Protein AF-A0A8E2JRD9-F1 (afdb_monomer_lite)

Secondary structure (DSSP, 8-state):
-HHHHHHHHHHHHHHHHHHHHHHHHHHHHHHHHTS--TTTHHHHHHHHHHHHHT---TT----TTHHHHHHHHHHHHHHHHHHHHHHHHHHHHHHHHHHHHHHHHHHHHHHHHHHHHHHHHHHHHT--TTHHHHHHHSPPPPTTTSGGGG-TTT-THHHHHHSTT--------TTSSHHHHHHHHHTSGGGBTB----

InterPro domains:
  IPR056884 Nephrocystin 3-like, N-terminal [PF24883] (145-188)

Foldseek 3Di:
DVVVVVVVVVVVVVVVVVVVVVVVVVVVVVVVVVDDDPVCVVVVVVVVVVVVVVPDPPDDDDDPVVVVVVVVVVVVVVVVVVVVVVVVVVVVVVVVVVVVVVVVVVVVVVVVVVVVVVVVVVVVVPDDDCPVVVLVPQDADDPPPQCLCCPPVRHCNVVVLVDPPDDDDDDDDPPPCPSNNVSHLCPDPSCVPGPDDD

pLDDT: mean 73.3, std 18.06, range [39.09, 97.0]

Structure (mmCIF, N/CA/C/O backbone):
data_AF-A0A8E2JRD9-F1
#
_entry.id   AF-A0A8E2JRD9-F1
#
loop_
_atom_s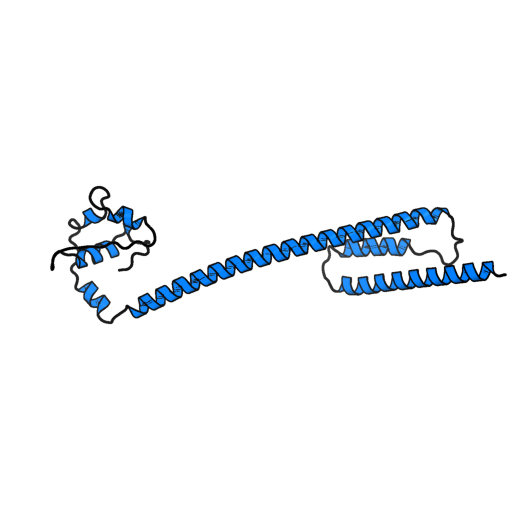ite.group_PDB
_atom_site.id
_atom_site.type_symbol
_atom_site.label_atom_id
_atom_site.label_alt_id
_atom_site.label_comp_id
_atom_site.label_asym_id
_atom_site.label_entity_id
_atom_site.label_seq_id
_atom_site.pdbx_PDB_ins_code
_atom_site.Cartn_x
_atom_site.Cartn_y
_atom_site.Cartn_z
_atom_site.occupancy
_atom_site.B_iso_or_equiv
_atom_site.auth_seq_id
_atom_site.auth_comp_id
_atom_site.auth_asym_id
_atom_site.auth_atom_id
_atom_site.pdbx_PDB_model_num
ATOM 1 N N . MET A 1 1 ? 58.427 6.895 -64.459 1.00 49.03 1 MET A N 1
ATOM 2 C CA . MET A 1 1 ? 58.580 5.847 -63.419 1.00 49.03 1 MET A CA 1
ATOM 3 C C . MET A 1 1 ? 57.956 6.233 -62.075 1.00 49.03 1 MET A C 1
ATOM 5 O O . MET A 1 1 ? 57.363 5.358 -61.468 1.00 49.03 1 MET A O 1
ATOM 9 N N . ALA A 1 2 ? 58.009 7.496 -61.623 1.00 48.50 2 ALA A N 1
ATOM 10 C CA . ALA A 1 2 ? 57.464 7.914 -60.318 1.00 48.50 2 ALA A CA 1
ATOM 11 C C . ALA A 1 2 ? 55.931 7.763 -60.157 1.00 48.50 2 ALA A C 1
ATOM 13 O O . ALA A 1 2 ? 55.469 7.355 -59.096 1.00 48.50 2 ALA A O 1
ATOM 14 N N . GLU A 1 3 ? 55.136 8.011 -61.203 1.00 46.59 3 GLU A N 1
ATOM 15 C CA . GLU A 1 3 ? 53.661 7.948 -61.119 1.00 46.59 3 GLU A CA 1
ATOM 16 C C . GLU A 1 3 ? 53.108 6.534 -60.869 1.00 46.59 3 GLU A C 1
ATOM 18 O O . GLU A 1 3 ? 52.100 6.368 -60.182 1.00 46.59 3 GLU A O 1
ATOM 23 N N . ALA A 1 4 ? 53.798 5.496 -61.354 1.00 49.38 4 ALA A N 1
ATOM 24 C CA . ALA A 1 4 ? 53.391 4.105 -61.151 1.00 49.38 4 ALA A CA 1
ATOM 25 C C . ALA A 1 4 ? 53.537 3.668 -59.683 1.00 49.38 4 ALA A C 1
ATOM 27 O O . ALA A 1 4 ? 52.693 2.934 -59.174 1.00 49.38 4 ALA A O 1
ATOM 28 N N . PHE A 1 5 ? 54.565 4.159 -58.983 1.00 45.59 5 PHE A N 1
ATOM 29 C CA . PHE A 1 5 ? 54.788 3.853 -57.567 1.00 45.59 5 PHE A CA 1
ATOM 30 C C . PHE A 1 5 ? 53.783 4.560 -56.650 1.00 45.59 5 PHE A C 1
ATOM 32 O O . PHE A 1 5 ? 53.333 3.968 -55.671 1.00 45.59 5 PHE A O 1
ATOM 39 N N . VAL A 1 6 ? 53.360 5.782 -56.994 1.00 53.97 6 VAL A N 1
ATOM 40 C CA . VAL A 1 6 ? 52.311 6.504 -56.252 1.00 53.97 6 VAL A CA 1
ATOM 41 C C . VAL A 1 6 ? 50.962 5.796 -56.393 1.00 53.97 6 VAL A C 1
ATOM 43 O O . VAL A 1 6 ? 50.279 5.568 -55.396 1.00 53.97 6 VAL A O 1
ATOM 46 N N . ALA A 1 7 ? 50.604 5.366 -57.607 1.00 47.19 7 ALA A N 1
ATOM 47 C CA . ALA A 1 7 ? 49.384 4.595 -57.842 1.00 47.19 7 ALA A CA 1
ATOM 48 C C . ALA A 1 7 ? 49.391 3.245 -57.099 1.00 47.19 7 ALA A C 1
ATOM 50 O O . ALA A 1 7 ? 48.366 2.838 -56.551 1.00 47.19 7 ALA A O 1
ATOM 51 N N . PHE A 1 8 ? 50.549 2.580 -57.022 1.00 54.34 8 PHE A N 1
ATOM 52 C CA . PHE A 1 8 ? 50.709 1.334 -56.270 1.00 54.34 8 PHE A CA 1
ATOM 53 C C . PHE A 1 8 ? 50.559 1.549 -54.756 1.00 54.34 8 PHE A C 1
ATOM 55 O O . PHE A 1 8 ? 49.890 0.764 -54.087 1.00 54.34 8 PHE A O 1
ATOM 62 N N . GLY A 1 9 ? 51.113 2.643 -54.222 1.00 58.59 9 GLY A N 1
ATOM 63 C CA . GLY A 1 9 ? 50.968 3.014 -52.811 1.00 58.59 9 GLY A CA 1
ATOM 64 C C . GLY A 1 9 ? 49.523 3.340 -52.425 1.00 58.59 9 GLY A C 1
ATOM 65 O O . GLY A 1 9 ? 49.033 2.878 -51.395 1.00 58.59 9 GLY A O 1
ATOM 66 N N . VAL A 1 10 ? 48.798 4.065 -53.282 1.00 61.75 10 VAL A N 1
ATOM 67 C CA . VAL A 1 10 ? 47.368 4.342 -53.068 1.00 61.75 10 VAL A CA 1
ATOM 68 C C . VAL A 1 10 ? 46.547 3.053 -53.140 1.00 61.75 10 VAL A C 1
ATOM 70 O O . VAL A 1 10 ? 45.709 2.816 -52.272 1.00 61.75 10 VAL A O 1
ATOM 73 N N . ALA A 1 11 ? 46.812 2.183 -54.119 1.00 51.81 11 ALA A N 1
ATOM 74 C CA . ALA A 1 11 ? 46.119 0.903 -54.246 1.00 51.81 11 ALA A CA 1
ATOM 75 C C . ALA A 1 11 ? 46.360 -0.019 -53.037 1.00 51.81 11 ALA A C 1
ATOM 77 O O . ALA A 1 11 ? 45.422 -0.665 -52.571 1.00 51.81 11 ALA A O 1
ATOM 78 N N . ALA A 1 12 ? 47.580 -0.039 -52.493 1.00 54.06 12 ALA A N 1
ATOM 79 C CA . ALA A 1 12 ? 47.917 -0.804 -51.295 1.00 54.06 12 ALA A CA 1
ATOM 80 C C . ALA A 1 12 ? 47.160 -0.295 -50.059 1.00 54.06 12 ALA A C 1
ATOM 82 O O . ALA A 1 12 ? 46.547 -1.091 -49.349 1.00 54.06 12 ALA A O 1
ATOM 83 N N . ASN A 1 13 ? 47.112 1.025 -49.853 1.00 58.62 13 ASN A N 1
ATOM 84 C CA . ASN A 1 13 ? 46.371 1.626 -48.741 1.00 58.62 13 ASN A CA 1
ATOM 85 C C . ASN A 1 13 ? 44.861 1.370 -48.846 1.00 58.62 13 ASN A C 1
ATOM 87 O O . ASN A 1 13 ? 44.210 1.055 -47.851 1.00 58.62 13 ASN A O 1
ATOM 91 N N . VAL A 1 14 ? 44.300 1.450 -50.056 1.00 63.12 14 VAL A N 1
ATOM 92 C CA . VAL A 1 14 ? 42.882 1.142 -50.298 1.00 63.12 14 VAL A CA 1
ATOM 93 C C . VAL A 1 14 ? 42.594 -0.341 -50.048 1.00 63.12 14 VAL A C 1
ATOM 95 O O . VAL A 1 14 ? 41.610 -0.665 -49.387 1.00 63.12 14 VAL A O 1
ATOM 98 N N . ALA A 1 15 ? 43.461 -1.248 -50.506 1.00 56.03 15 ALA A N 1
ATOM 99 C CA . ALA A 1 15 ? 43.318 -2.681 -50.247 1.00 56.03 15 ALA A CA 1
ATOM 100 C C . ALA A 1 15 ? 43.396 -3.003 -48.747 1.00 56.03 15 ALA A C 1
ATOM 102 O O . ALA A 1 15 ? 42.622 -3.819 -48.247 1.00 56.03 15 ALA A O 1
ATOM 103 N N . GLN A 1 16 ? 44.280 -2.322 -48.017 1.00 57.12 16 GLN A N 1
ATOM 104 C CA . GLN A 1 16 ? 44.435 -2.483 -46.576 1.00 57.12 16 GLN A CA 1
ATOM 105 C C . GLN A 1 16 ? 43.210 -1.964 -45.812 1.00 57.12 16 GLN A C 1
ATOM 107 O O . GLN A 1 16 ? 42.732 -2.633 -44.898 1.00 57.12 16 GLN A O 1
ATOM 112 N N . PHE A 1 17 ? 42.641 -0.829 -46.229 1.00 63.56 17 PHE A N 1
ATOM 113 C CA . PHE A 1 17 ? 41.407 -0.292 -45.652 1.00 63.56 17 PHE A CA 1
ATOM 114 C C . PHE A 1 17 ? 40.201 -1.211 -45.898 1.00 63.56 17 PHE A C 1
ATOM 116 O O . PHE A 1 17 ? 39.427 -1.471 -44.978 1.00 63.56 17 PHE A O 1
ATOM 123 N N . ILE A 1 18 ? 40.071 -1.765 -47.109 1.00 62.47 18 ILE A N 1
ATOM 124 C CA . ILE A 1 18 ? 39.033 -2.758 -47.428 1.00 62.47 18 ILE A CA 1
ATOM 125 C C . ILE A 1 18 ? 39.230 -4.028 -46.589 1.00 62.47 18 ILE A C 1
ATOM 127 O O . ILE A 1 18 ? 38.262 -4.553 -46.044 1.00 62.47 18 ILE A O 1
ATOM 131 N N . GLY A 1 19 ? 40.473 -4.492 -46.428 1.00 53.66 19 GLY A N 1
ATOM 132 C CA . GLY A 1 19 ? 40.802 -5.642 -45.582 1.00 53.66 19 GLY A CA 1
ATOM 133 C C . GLY A 1 19 ? 40.383 -5.440 -44.125 1.00 53.66 19 GLY A C 1
ATOM 134 O O . GLY A 1 19 ? 39.683 -6.282 -43.563 1.00 53.66 19 GLY A O 1
ATOM 135 N N . TYR A 1 20 ? 40.726 -4.289 -43.542 1.00 61.12 20 TYR A N 1
ATOM 136 C CA . TYR A 1 20 ? 40.295 -3.922 -42.190 1.00 61.12 20 TYR A CA 1
ATOM 137 C C . TYR A 1 20 ? 38.771 -3.802 -42.074 1.00 61.12 20 TYR A C 1
ATOM 139 O O . TYR A 1 20 ? 38.192 -4.268 -41.093 1.00 61.12 20 TYR A O 1
ATOM 147 N N . GLY A 1 21 ? 38.108 -3.224 -43.080 1.00 54.66 21 GLY A N 1
ATOM 148 C CA . GLY A 1 21 ? 36.650 -3.119 -43.124 1.00 54.66 21 GLY A CA 1
ATOM 149 C C . GLY A 1 21 ? 35.963 -4.487 -43.109 1.00 54.66 21 GLY A C 1
ATOM 150 O O . GLY A 1 21 ? 35.036 -4.703 -42.331 1.00 54.66 21 GLY A O 1
ATOM 151 N N . LEU A 1 22 ? 36.458 -5.442 -43.901 1.00 52.75 22 LEU A N 1
ATOM 152 C CA . LEU A 1 22 ? 35.941 -6.815 -43.927 1.00 52.75 22 LEU A CA 1
ATOM 153 C C . LEU A 1 22 ? 36.173 -7.547 -42.598 1.00 52.75 22 LEU A C 1
ATOM 155 O O . LEU A 1 22 ? 35.304 -8.293 -42.147 1.00 52.75 22 LEU A O 1
ATOM 159 N N . GLN A 1 23 ? 37.308 -7.301 -41.941 1.00 53.69 23 GLN A N 1
ATOM 160 C CA . GLN A 1 23 ? 37.616 -7.890 -40.640 1.00 53.69 23 GLN A CA 1
ATOM 161 C C . GLN A 1 23 ? 36.709 -7.343 -39.527 1.00 53.69 23 GLN A C 1
ATOM 163 O O . GLN A 1 23 ? 36.203 -8.121 -38.720 1.00 53.69 23 GLN A O 1
ATOM 168 N N . LEU A 1 24 ? 36.428 -6.036 -39.523 1.00 58.38 24 LEU A N 1
ATOM 169 C CA . LEU A 1 24 ? 35.476 -5.414 -38.594 1.00 58.38 24 LEU A CA 1
ATOM 170 C C . LEU A 1 24 ? 34.048 -5.931 -38.799 1.00 58.38 24 LEU A C 1
ATOM 172 O O . LEU A 1 24 ? 33.340 -6.184 -37.827 1.00 58.38 24 LEU A O 1
ATOM 176 N N . ILE A 1 25 ? 33.634 -6.145 -40.052 1.00 57.72 25 ILE A N 1
ATOM 177 C CA . ILE A 1 25 ? 32.332 -6.749 -40.371 1.00 57.72 25 ILE A CA 1
ATOM 178 C C . ILE A 1 25 ? 32.286 -8.213 -39.903 1.00 57.72 25 ILE A C 1
ATOM 180 O O . ILE A 1 25 ? 31.284 -8.640 -39.331 1.00 57.72 25 ILE A O 1
ATOM 184 N N . SER A 1 26 ? 33.374 -8.972 -40.073 1.00 50.44 26 SER A N 1
ATOM 185 C CA . SER A 1 26 ? 33.484 -10.354 -39.584 1.00 50.44 26 SER A CA 1
ATOM 186 C C . SER A 1 26 ? 33.413 -10.443 -38.058 1.00 50.44 26 SER A C 1
ATOM 188 O O . SER A 1 26 ? 32.715 -11.303 -37.529 1.00 50.44 26 SER A O 1
ATOM 190 N N . GLN A 1 27 ? 34.086 -9.544 -37.338 1.00 53.66 27 GLN A N 1
ATOM 191 C CA . GLN A 1 27 ? 34.004 -9.475 -35.874 1.00 53.66 27 GLN A CA 1
ATOM 192 C C . GLN A 1 27 ? 32.617 -9.009 -35.410 1.00 53.66 27 GLN A C 1
ATOM 194 O O . GLN A 1 27 ? 32.068 -9.532 -34.443 1.00 53.66 27 GLN A O 1
ATOM 199 N N . GLY A 1 28 ? 31.994 -8.088 -36.150 1.00 50.50 28 GLY A N 1
ATOM 200 C CA . GLY A 1 28 ? 30.601 -7.702 -35.943 1.00 50.50 28 GLY A CA 1
ATOM 201 C C . GLY A 1 28 ? 29.631 -8.878 -36.100 1.00 50.50 28 GLY A C 1
ATOM 202 O O . GLY A 1 28 ? 28.692 -8.985 -35.318 1.00 50.50 28 GLY A O 1
ATOM 203 N N . LYS A 1 29 ? 29.883 -9.795 -37.047 1.00 48.09 29 LYS A N 1
ATOM 204 C CA . LYS A 1 29 ? 29.100 -11.029 -37.252 1.00 48.09 29 LYS A CA 1
ATOM 205 C C . LYS A 1 29 ? 29.189 -11.985 -36.056 1.00 48.09 29 LYS A C 1
ATOM 207 O O . LYS A 1 29 ? 28.187 -12.596 -35.702 1.00 48.09 29 LYS A O 1
ATOM 212 N N . GLU A 1 30 ? 30.355 -12.095 -35.428 1.00 51.53 30 GLU A N 1
ATOM 213 C CA . GLU A 1 30 ? 30.586 -12.952 -34.254 1.00 51.53 30 GLU A CA 1
ATOM 214 C C . GLU A 1 30 ? 29.869 -12.409 -33.002 1.00 51.53 30 GLU A C 1
ATOM 216 O O . GLU A 1 30 ? 29.199 -13.146 -32.274 1.00 51.53 30 GLU A O 1
ATOM 221 N N . ILE A 1 31 ? 29.902 -11.083 -32.821 1.00 52.75 31 ILE A N 1
ATOM 222 C CA . ILE A 1 31 ? 29.159 -10.379 -31.764 1.00 52.75 31 ILE A CA 1
ATOM 223 C C . ILE A 1 31 ? 27.644 -10.455 -32.017 1.00 52.75 31 ILE A C 1
ATOM 225 O O . ILE A 1 31 ? 26.862 -10.625 -31.084 1.00 52.75 31 ILE A O 1
ATOM 229 N N . TYR A 1 32 ? 27.223 -10.374 -33.280 1.00 44.09 32 TYR A N 1
ATOM 230 C CA . TYR A 1 32 ? 25.821 -10.469 -33.681 1.00 44.09 32 TYR A CA 1
ATOM 231 C C . TYR A 1 32 ? 25.253 -11.887 -33.519 1.00 44.09 32 TYR A C 1
ATOM 233 O O . TYR A 1 32 ? 24.145 -12.042 -33.018 1.00 44.09 32 TYR A O 1
ATOM 241 N N . GLY A 1 33 ? 26.020 -12.928 -33.866 1.00 45.28 33 GLY A N 1
ATOM 242 C CA . GLY A 1 33 ? 25.619 -14.332 -33.695 1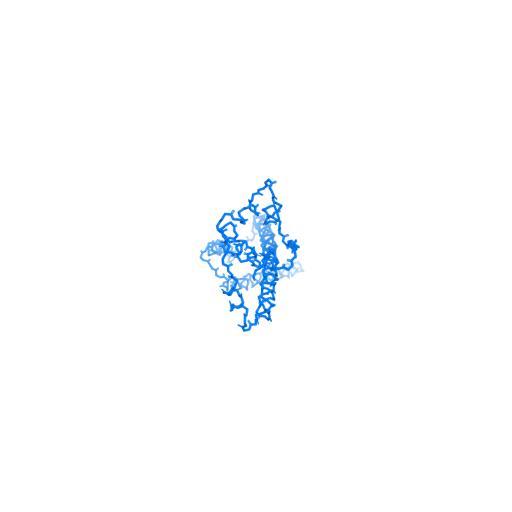.00 45.28 33 GLY A CA 1
ATOM 243 C C . GLY A 1 33 ? 25.448 -14.760 -32.232 1.00 45.28 33 GLY A C 1
ATOM 244 O O . GLY A 1 33 ? 24.778 -15.750 -31.954 1.00 45.28 33 GLY A O 1
ATOM 245 N N . SER A 1 34 ? 25.997 -13.982 -31.296 1.00 50.38 34 SER A N 1
ATOM 246 C CA . SER A 1 34 ? 25.868 -14.208 -29.853 1.00 50.38 34 SER A CA 1
ATOM 247 C C . SER A 1 34 ? 24.547 -13.677 -29.259 1.00 50.38 34 SER A C 1
ATOM 249 O O . SER A 1 34 ? 24.283 -13.881 -28.076 1.00 50.38 34 SER A O 1
ATOM 251 N N . PHE A 1 35 ? 23.700 -13.005 -30.052 1.00 42.59 35 PHE A N 1
ATOM 252 C CA . PHE A 1 35 ? 22.436 -12.390 -29.622 1.00 42.59 35 PHE A CA 1
ATOM 253 C C . PHE A 1 35 ? 21.263 -12.974 -30.455 1.00 42.59 35 PHE A C 1
ATOM 255 O O . PHE A 1 35 ? 21.120 -12.687 -31.637 1.00 42.59 35 PHE A O 1
ATOM 262 N N . HIS A 1 36 ? 20.445 -13.853 -29.864 1.00 48.53 36 HIS A N 1
ATOM 263 C CA . HIS A 1 36 ? 19.459 -14.737 -30.530 1.00 48.53 36 HIS A CA 1
ATOM 264 C C . HIS A 1 36 ? 18.258 -14.094 -31.280 1.00 48.53 36 HIS A C 1
ATOM 266 O O . HIS A 1 36 ? 17.758 -13.044 -30.883 1.00 48.53 36 HIS A O 1
ATOM 272 N N . GLY A 1 37 ? 17.683 -14.856 -32.243 1.00 43.34 37 GLY A N 1
ATOM 273 C CA . GLY A 1 37 ? 16.254 -14.838 -32.639 1.00 43.34 37 GLY A CA 1
ATOM 274 C C . GLY A 1 37 ? 15.958 -14.954 -34.154 1.00 43.34 37 GLY A C 1
ATOM 275 O O . GLY A 1 37 ? 16.370 -14.098 -34.929 1.00 43.34 37 GLY A O 1
ATOM 276 N N . THR A 1 38 ? 15.151 -15.944 -34.570 1.00 44.94 38 THR A N 1
ATOM 277 C CA . THR A 1 38 ? 14.761 -16.333 -35.961 1.00 44.94 38 THR A CA 1
ATOM 278 C C . THR A 1 38 ? 14.208 -15.225 -36.878 1.00 44.94 38 THR A C 1
ATOM 280 O O . THR A 1 38 ? 14.123 -15.404 -38.088 1.00 44.94 38 THR A O 1
ATOM 283 N N . ARG A 1 39 ? 13.841 -14.049 -36.350 1.00 48.31 39 ARG A N 1
ATOM 284 C CA . ARG A 1 39 ? 13.377 -12.896 -37.154 1.00 48.31 39 ARG A CA 1
ATOM 285 C C . ARG A 1 39 ? 14.527 -12.021 -37.674 1.00 48.31 39 ARG A C 1
ATOM 287 O O . ARG A 1 39 ? 14.320 -11.188 -38.552 1.00 48.31 39 ARG A O 1
ATOM 294 N N . GLN A 1 40 ? 15.725 -12.212 -37.123 1.00 50.31 40 GLN A N 1
ATOM 295 C CA . GLN A 1 40 ? 16.942 -11.471 -37.443 1.00 50.31 40 GLN A CA 1
ATOM 296 C C . GLN A 1 40 ? 17.806 -12.193 -38.501 1.00 50.31 40 GLN A C 1
ATOM 298 O O . GLN A 1 40 ? 18.565 -11.534 -39.211 1.00 50.31 40 GLN A O 1
ATOM 303 N N . GLU A 1 41 ? 17.629 -13.512 -38.679 1.00 48.78 41 GLU A N 1
ATOM 304 C CA . GLU A 1 41 ? 18.254 -14.306 -39.758 1.00 48.78 41 GLU A CA 1
ATOM 305 C C . GLU A 1 41 ? 17.932 -13.730 -41.138 1.00 48.78 41 GLU A C 1
ATOM 307 O O . GLU A 1 41 ? 18.815 -13.613 -41.974 1.00 48.78 41 GLU A O 1
ATOM 312 N N . GLN A 1 42 ? 16.721 -13.206 -41.335 1.00 47.09 42 GLN A N 1
ATOM 313 C CA . GLN A 1 42 ? 16.323 -12.583 -42.596 1.00 47.09 42 GLN A CA 1
ATOM 314 C C . GLN A 1 42 ? 17.128 -11.309 -42.931 1.00 47.09 42 GLN A C 1
ATOM 316 O O . GLN A 1 42 ? 17.355 -11.018 -44.103 1.00 47.09 42 GLN A O 1
ATOM 321 N N . LEU A 1 43 ? 17.591 -10.554 -41.925 1.00 46.84 43 LEU A N 1
ATOM 322 C CA . LEU A 1 43 ? 18.448 -9.372 -42.119 1.00 46.84 43 LEU A CA 1
ATOM 323 C C . LEU A 1 43 ? 19.916 -9.761 -42.319 1.00 46.84 43 LEU A C 1
ATOM 325 O O . LEU A 1 43 ? 20.613 -9.135 -43.117 1.00 46.84 43 LEU A O 1
ATOM 329 N N . ALA A 1 44 ? 20.381 -10.794 -41.614 1.00 50.94 44 ALA A N 1
ATOM 330 C CA . ALA A 1 44 ? 21.710 -11.357 -41.815 1.00 50.94 44 ALA A CA 1
ATOM 331 C C . ALA A 1 44 ? 21.845 -11.991 -43.209 1.00 50.94 44 ALA A C 1
ATOM 333 O O . ALA A 1 44 ? 22.856 -11.770 -43.870 1.00 50.94 44 ALA A O 1
ATOM 334 N N . ASP A 1 45 ? 20.808 -12.680 -43.688 1.00 51.19 45 ASP A N 1
ATOM 335 C CA . ASP A 1 45 ? 20.736 -13.260 -45.030 1.00 51.19 45 ASP A CA 1
ATOM 336 C C . ASP A 1 45 ? 20.646 -12.183 -46.113 1.00 51.19 45 ASP A C 1
ATOM 338 O O . ASP A 1 45 ? 21.316 -12.288 -47.137 1.00 51.19 45 ASP A O 1
ATOM 342 N N . GLN A 1 46 ? 19.902 -11.096 -45.879 1.00 52.09 46 GLN A N 1
ATOM 343 C CA . GLN A 1 46 ? 19.898 -9.945 -46.790 1.00 52.09 46 GLN A CA 1
ATOM 344 C C . GLN A 1 46 ? 21.273 -9.269 -46.871 1.00 52.09 46 GLN A C 1
ATOM 346 O O . GLN A 1 46 ? 21.722 -8.914 -47.960 1.00 52.09 46 GLN A O 1
ATOM 351 N N . LEU A 1 47 ? 21.977 -9.123 -45.745 1.00 49.53 47 LEU A N 1
ATOM 352 C CA . LEU A 1 47 ? 23.337 -8.582 -45.729 1.00 49.53 47 LEU A CA 1
ATOM 353 C C . LEU A 1 47 ? 24.350 -9.540 -46.365 1.00 49.53 47 LEU A C 1
ATOM 355 O O . LEU A 1 47 ? 25.230 -9.085 -47.091 1.00 49.53 47 LEU A O 1
ATOM 359 N N . LEU A 1 48 ? 24.221 -10.849 -46.142 1.00 51.62 48 LEU A N 1
ATOM 360 C CA . LEU A 1 48 ? 25.050 -11.871 -46.783 1.00 51.62 48 LEU A CA 1
ATOM 361 C C . LEU A 1 48 ? 24.819 -11.922 -48.295 1.00 51.62 48 LEU A C 1
ATOM 363 O O . LEU A 1 48 ? 25.789 -12.036 -49.034 1.00 51.62 48 LEU A O 1
ATOM 367 N N . HIS A 1 49 ? 23.579 -11.756 -48.758 1.00 55.94 49 HIS A N 1
ATOM 368 C CA . HIS A 1 49 ? 23.253 -11.651 -50.180 1.00 55.94 49 HIS A CA 1
ATOM 369 C C . HIS A 1 49 ? 23.901 -10.415 -50.818 1.00 55.94 49 HIS A C 1
ATOM 371 O O . HIS A 1 49 ? 24.516 -10.511 -51.875 1.00 55.94 49 HIS A O 1
ATOM 377 N N . ILE A 1 50 ? 23.833 -9.255 -50.158 1.00 51.72 50 ILE A N 1
ATOM 378 C CA . ILE A 1 50 ? 24.492 -8.026 -50.631 1.00 51.72 50 ILE A CA 1
ATOM 379 C C . ILE A 1 50 ? 26.024 -8.184 -50.623 1.00 51.72 50 ILE A C 1
ATOM 381 O O . ILE A 1 50 ? 26.706 -7.694 -51.519 1.00 51.72 50 ILE A O 1
ATOM 385 N N . LEU A 1 51 ? 26.583 -8.898 -49.641 1.00 49.56 51 LEU A N 1
ATOM 386 C CA . LEU A 1 51 ? 28.015 -9.205 -49.573 1.00 49.56 51 LEU A CA 1
ATOM 387 C C . LEU A 1 51 ? 28.468 -10.231 -50.625 1.00 49.56 51 LEU A C 1
ATOM 389 O O . LEU A 1 51 ? 29.607 -10.148 -51.084 1.00 49.56 51 LEU A O 1
ATOM 393 N N . ASP A 1 52 ? 27.611 -11.165 -51.039 1.00 51.34 52 ASP A N 1
ATOM 394 C CA . ASP A 1 52 ? 27.923 -12.111 -52.118 1.00 51.34 52 ASP A CA 1
ATOM 395 C C . ASP A 1 52 ? 27.752 -11.464 -53.508 1.00 51.34 52 ASP A C 1
ATOM 397 O O . ASP A 1 52 ? 28.538 -11.743 -54.412 1.00 51.34 52 ASP A O 1
ATOM 401 N N . GLU A 1 53 ? 26.855 -10.479 -53.661 1.00 50.69 53 GLU A N 1
ATOM 402 C CA . GLU A 1 53 ? 26.839 -9.580 -54.831 1.00 50.69 53 GLU A CA 1
ATOM 403 C C . GLU A 1 53 ? 28.099 -8.694 -54.927 1.00 50.69 53 GLU A C 1
ATOM 405 O O . GLU A 1 53 ? 28.489 -8.266 -56.016 1.00 50.69 53 GLU A O 1
ATOM 410 N N . LEU A 1 54 ? 28.788 -8.450 -53.804 1.00 45.94 54 LEU A N 1
ATOM 411 C CA . LEU A 1 54 ? 30.044 -7.691 -53.728 1.00 45.94 54 LEU A CA 1
ATOM 412 C C . LEU A 1 54 ? 31.295 -8.511 -54.098 1.00 45.94 54 LEU A C 1
ATOM 414 O O . LEU A 1 54 ? 32.417 -8.001 -53.995 1.00 45.94 54 LEU A O 1
ATOM 418 N N . LYS A 1 55 ? 31.153 -9.758 -54.567 1.00 47.06 55 LYS A N 1
ATOM 419 C CA . LYS A 1 55 ? 32.273 -10.593 -55.033 1.00 47.06 55 LYS A CA 1
ATOM 420 C C . LYS A 1 55 ? 32.812 -10.063 -56.368 1.00 47.06 55 LYS A C 1
ATOM 422 O O . LYS A 1 55 ? 32.491 -10.550 -57.449 1.00 47.06 55 LYS A O 1
ATOM 427 N N . VAL A 1 56 ? 33.651 -9.031 -56.296 1.00 46.81 56 VAL A N 1
ATOM 428 C CA . VAL A 1 56 ? 34.362 -8.465 -57.451 1.00 46.81 56 VAL A CA 1
ATOM 429 C C . VAL A 1 56 ? 35.183 -9.580 -58.121 1.00 46.81 56 VAL A C 1
ATOM 431 O O . VAL A 1 56 ? 36.031 -10.184 -57.454 1.00 46.81 56 VAL A O 1
ATOM 434 N N . PRO A 1 57 ? 34.981 -9.868 -59.423 1.00 39.09 57 PRO A N 1
ATOM 435 C CA . PRO A 1 57 ? 35.783 -10.853 -60.134 1.00 39.09 57 PRO A CA 1
ATOM 436 C C . PRO A 1 57 ? 37.256 -10.461 -60.044 1.00 39.09 57 PRO A C 1
ATOM 438 O O . PRO A 1 57 ? 37.632 -9.349 -60.432 1.00 39.09 57 PRO A O 1
ATOM 441 N N . LYS A 1 58 ? 38.100 -11.370 -59.541 1.00 40.03 58 LYS A N 1
ATOM 442 C CA . LYS A 1 58 ? 39.560 -11.229 -59.589 1.00 40.03 58 LYS A CA 1
ATOM 443 C C . LYS A 1 58 ? 39.976 -11.115 -61.062 1.00 40.03 58 LYS A C 1
ATOM 445 O O . LYS A 1 58 ? 40.124 -12.126 -61.735 1.00 40.03 58 LYS A O 1
ATOM 450 N N . GLY A 1 59 ? 40.105 -9.886 -61.567 1.00 44.22 59 GLY A N 1
ATOM 451 C CA . GLY A 1 59 ? 40.583 -9.608 -62.926 1.00 44.22 59 GLY A CA 1
ATOM 452 C C . GLY A 1 59 ? 39.781 -8.621 -63.785 1.00 44.22 59 GLY A C 1
ATOM 453 O O . GLY A 1 59 ? 40.156 -8.424 -64.937 1.00 44.22 59 GLY A O 1
ATOM 454 N N . ALA A 1 60 ? 38.721 -7.965 -63.299 1.00 39.84 60 ALA A N 1
ATOM 455 C CA . ALA A 1 60 ? 37.983 -7.001 -64.127 1.00 39.84 60 ALA A CA 1
ATOM 456 C C . ALA A 1 60 ? 38.498 -5.555 -63.962 1.00 39.84 60 ALA A C 1
ATOM 458 O O . ALA A 1 60 ? 38.458 -4.971 -62.881 1.00 39.84 60 ALA A O 1
ATOM 459 N N . ARG A 1 61 ? 38.966 -4.965 -65.070 1.00 43.25 61 ARG A N 1
ATOM 460 C CA . ARG A 1 61 ? 39.419 -3.569 -65.204 1.00 43.25 61 ARG A CA 1
ATOM 461 C C . ARG A 1 61 ? 38.325 -2.607 -64.688 1.00 43.25 61 ARG A C 1
ATOM 463 O O . ARG A 1 61 ? 37.213 -2.605 -65.214 1.00 43.25 61 ARG A O 1
ATOM 470 N N . PHE A 1 62 ? 38.635 -1.822 -63.650 1.00 45.97 62 PHE A N 1
ATOM 471 C CA . PHE A 1 62 ? 37.695 -0.954 -62.919 1.00 45.97 62 PHE A CA 1
ATOM 472 C C . PHE A 1 62 ? 37.072 0.105 -63.851 1.00 45.97 62 PHE A C 1
ATOM 474 O O . PHE A 1 62 ? 37.726 1.068 -64.252 1.00 45.97 62 PHE A O 1
ATOM 481 N N . ARG A 1 63 ? 35.811 -0.105 -64.250 1.00 48.75 63 ARG A N 1
ATOM 482 C CA . ARG A 1 63 ? 35.042 0.796 -65.122 1.00 48.75 63 ARG A CA 1
ATOM 483 C C . ARG A 1 63 ? 34.450 1.937 -64.279 1.00 48.75 63 ARG A C 1
ATOM 485 O O . ARG A 1 63 ? 33.913 1.693 -63.202 1.00 48.75 63 ARG A O 1
ATOM 492 N N . ARG A 1 64 ? 34.546 3.177 -64.777 1.0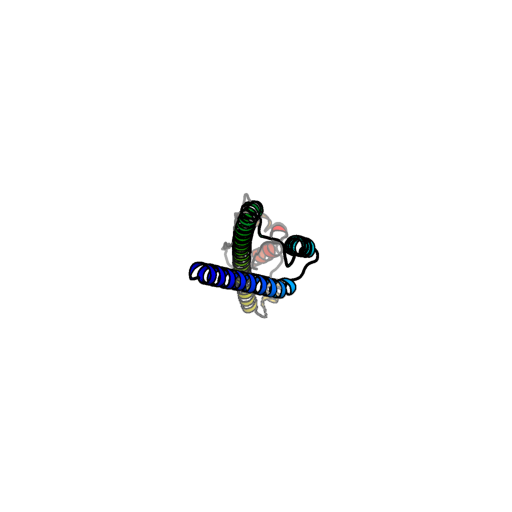0 49.12 64 ARG A N 1
ATOM 493 C CA . ARG A 1 64 ? 34.151 4.440 -64.108 1.00 49.12 64 ARG A CA 1
ATOM 494 C C . ARG A 1 64 ? 32.699 4.435 -63.575 1.00 49.12 64 ARG A C 1
ATOM 496 O O . ARG A 1 64 ? 32.420 5.065 -62.560 1.00 49.12 64 ARG A O 1
ATOM 503 N N . ASP A 1 65 ? 31.825 3.641 -64.193 1.00 52.12 65 ASP A N 1
ATOM 504 C CA . ASP A 1 65 ? 30.395 3.489 -63.866 1.00 52.12 65 ASP A CA 1
ATOM 505 C C . ASP A 1 65 ? 30.127 2.755 -62.534 1.00 52.12 65 ASP A C 1
ATOM 507 O O . ASP A 1 65 ? 29.020 2.805 -62.000 1.00 52.12 65 ASP A O 1
ATOM 511 N N . ASN A 1 66 ? 31.137 2.089 -61.962 1.00 57.12 66 ASN A N 1
ATOM 512 C CA . ASN A 1 66 ? 31.016 1.408 -60.669 1.00 57.12 66 ASN A CA 1
ATOM 513 C C . ASN A 1 66 ? 31.214 2.355 -59.471 1.00 57.12 66 ASN A C 1
ATOM 515 O O . ASN A 1 66 ? 30.852 2.003 -58.350 1.00 57.12 66 ASN A O 1
ATOM 519 N N . HIS A 1 67 ? 31.761 3.558 -59.686 1.00 58.47 67 HIS A N 1
ATOM 520 C CA . HIS A 1 67 ? 32.052 4.506 -58.606 1.00 58.47 67 HIS A CA 1
ATOM 521 C C . HIS A 1 67 ? 30.779 5.127 -58.012 1.00 58.47 67 HIS A C 1
ATOM 523 O O . HIS A 1 67 ? 30.642 5.199 -56.794 1.00 58.47 67 HIS A O 1
ATOM 529 N N . SER A 1 68 ? 29.811 5.507 -58.851 1.00 61.88 68 SER A N 1
ATOM 530 C CA . SER A 1 68 ? 28.525 6.061 -58.397 1.00 61.88 68 SER A CA 1
ATOM 531 C C . SER A 1 68 ? 27.706 5.040 -57.604 1.00 61.88 68 SER A C 1
ATOM 533 O O . SER A 1 68 ? 27.157 5.370 -56.555 1.00 61.88 68 SER A O 1
ATOM 535 N N . LYS A 1 69 ? 27.695 3.777 -58.051 1.00 68.88 69 LYS A N 1
ATOM 536 C CA . LYS A 1 69 ? 27.073 2.665 -57.317 1.00 68.88 69 LYS A CA 1
ATOM 537 C C . LYS A 1 69 ? 27.732 2.468 -55.953 1.00 68.88 69 LYS A C 1
ATOM 539 O O . LYS A 1 69 ? 27.033 2.382 -54.949 1.00 68.88 69 LYS A O 1
ATOM 544 N N . PHE A 1 70 ? 29.063 2.478 -55.898 1.00 60.97 70 PHE A N 1
ATOM 545 C CA . PHE A 1 70 ? 29.800 2.343 -54.642 1.00 60.97 70 PHE A CA 1
ATOM 546 C C . PHE A 1 70 ? 29.476 3.472 -53.651 1.00 60.97 70 PHE A C 1
ATOM 548 O O . PHE A 1 70 ? 29.194 3.200 -52.487 1.00 60.97 70 PHE A O 1
ATOM 555 N N . LEU A 1 71 ? 29.430 4.727 -54.110 1.00 62.56 71 LEU A N 1
ATOM 556 C CA . LEU A 1 71 ? 29.059 5.867 -53.263 1.00 62.56 71 LEU A CA 1
ATOM 557 C C . LEU A 1 71 ? 27.623 5.758 -52.727 1.00 62.56 71 LEU A C 1
ATOM 559 O O . LEU A 1 71 ? 27.409 5.989 -51.539 1.00 62.56 71 LEU A O 1
ATOM 563 N N . SER A 1 72 ? 26.663 5.329 -53.556 1.00 70.00 72 SER A N 1
ATOM 564 C CA . SER A 1 72 ? 25.271 5.136 -53.116 1.00 70.00 72 SER A CA 1
ATOM 565 C C . SER A 1 72 ? 25.128 4.059 -52.033 1.00 70.00 72 SER A C 1
ATOM 567 O O . SER A 1 72 ? 24.331 4.200 -51.107 1.00 70.00 72 SER A O 1
ATOM 569 N N . ILE A 1 73 ? 25.951 3.007 -52.099 1.00 69.25 73 ILE A N 1
ATOM 570 C CA . ILE A 1 73 ? 25.977 1.941 -51.092 1.00 69.25 73 ILE A CA 1
ATOM 571 C C . ILE A 1 73 ? 26.568 2.465 -49.779 1.00 69.25 73 ILE A C 1
ATOM 573 O O . ILE A 1 73 ? 26.008 2.211 -48.714 1.00 69.25 73 ILE A O 1
ATOM 577 N N . ILE A 1 74 ? 27.661 3.232 -49.834 1.00 68.38 74 ILE A N 1
ATOM 578 C CA . ILE A 1 74 ? 28.264 3.848 -48.641 1.00 68.38 74 ILE A CA 1
ATOM 579 C C . ILE A 1 74 ? 27.276 4.796 -47.950 1.00 68.38 74 ILE A C 1
ATOM 581 O O . ILE A 1 74 ? 27.153 4.772 -46.725 1.00 68.38 74 ILE A O 1
ATOM 585 N N . GLU A 1 75 ? 26.532 5.587 -48.720 1.00 73.06 75 GLU A N 1
ATOM 586 C CA . GLU A 1 75 ? 25.492 6.467 -48.188 1.00 73.06 75 GLU A CA 1
ATOM 587 C C . GLU A 1 75 ? 24.349 5.674 -47.534 1.00 73.06 75 GLU A C 1
ATOM 589 O O . GLU A 1 75 ? 23.958 5.964 -46.399 1.00 73.06 75 GLU A O 1
ATOM 594 N N . ALA A 1 76 ? 23.854 4.624 -48.198 1.00 72.50 76 ALA A N 1
ATOM 595 C CA . ALA A 1 76 ? 22.812 3.754 -47.655 1.00 72.50 76 ALA A CA 1
ATOM 596 C C . ALA A 1 76 ? 23.249 3.071 -46.345 1.00 72.50 76 ALA A C 1
ATOM 598 O O . ALA A 1 76 ? 22.482 3.024 -45.376 1.00 72.50 76 ALA A O 1
ATOM 599 N N . LEU A 1 77 ? 24.497 2.598 -46.276 1.00 69.31 77 LEU A N 1
ATOM 600 C CA . LEU A 1 77 ? 25.084 2.022 -45.063 1.00 69.31 77 LEU A CA 1
ATOM 601 C C . LEU A 1 77 ? 25.209 3.062 -43.942 1.00 69.31 77 LEU A C 1
ATOM 603 O O . LEU A 1 77 ? 24.849 2.779 -42.797 1.00 69.31 77 LEU A O 1
ATOM 607 N N . GLY A 1 78 ? 25.655 4.281 -44.261 1.00 70.19 78 GLY A N 1
ATOM 608 C CA . GLY A 1 78 ? 25.729 5.384 -43.301 1.00 70.19 78 GLY A CA 1
ATOM 609 C C . GLY A 1 78 ? 24.359 5.742 -42.716 1.00 70.19 78 GLY A C 1
ATOM 610 O O . GLY A 1 78 ? 24.207 5.857 -41.496 1.00 70.19 78 GLY A O 1
ATOM 611 N N . ASN A 1 79 ? 23.337 5.832 -43.568 1.00 75.69 79 ASN A N 1
ATOM 612 C CA . ASN A 1 79 ? 21.964 6.117 -43.154 1.00 75.69 79 ASN A CA 1
ATOM 613 C C . ASN A 1 79 ? 21.375 4.992 -42.290 1.00 75.69 79 ASN A C 1
ATOM 615 O O . ASN A 1 79 ? 20.773 5.266 -41.248 1.00 75.69 79 ASN A O 1
ATOM 619 N N . THR A 1 80 ? 21.619 3.732 -42.658 1.00 70.06 80 THR A N 1
ATOM 620 C CA . THR A 1 80 ? 21.166 2.554 -41.899 1.00 70.06 80 THR A CA 1
ATOM 621 C C . THR A 1 80 ? 21.831 2.482 -40.522 1.00 70.06 80 THR A C 1
ATOM 623 O O . THR A 1 80 ? 21.165 2.238 -39.511 1.00 70.06 80 THR A O 1
ATOM 626 N N . SER A 1 81 ? 23.134 2.769 -40.449 1.00 71.19 81 SER A N 1
ATOM 627 C CA . SER A 1 81 ? 23.881 2.853 -39.188 1.00 71.19 81 SER A CA 1
ATOM 628 C C . SER A 1 81 ? 23.311 3.943 -38.273 1.00 71.19 81 SER A C 1
ATOM 630 O O . SER A 1 81 ? 22.999 3.692 -37.103 1.00 71.19 81 SER A O 1
ATOM 632 N N . LYS A 1 82 ? 23.052 5.137 -38.824 1.00 75.38 82 LYS A N 1
ATOM 633 C CA . LYS A 1 82 ? 22.441 6.255 -38.090 1.00 75.38 82 LYS A CA 1
ATOM 634 C C . LYS A 1 82 ? 21.036 5.916 -37.586 1.00 75.38 82 LYS A C 1
ATOM 636 O O . LYS A 1 82 ? 20.709 6.202 -36.435 1.00 75.38 82 LYS A O 1
ATOM 641 N N . GLN A 1 83 ? 20.214 5.273 -38.415 1.00 74.25 83 GLN A N 1
ATOM 642 C CA . GLN A 1 83 ? 18.874 4.835 -38.027 1.00 74.25 83 GLN A CA 1
ATOM 643 C C . GLN A 1 83 ? 18.923 3.798 -36.899 1.00 74.25 83 GLN A C 1
ATOM 645 O O . GLN A 1 83 ? 18.148 3.892 -35.945 1.00 74.25 83 GLN A O 1
ATOM 650 N N . THR A 1 84 ? 19.852 2.844 -36.972 1.00 72.00 84 THR A N 1
ATOM 651 C CA . THR A 1 84 ? 20.031 1.803 -35.950 1.00 72.00 84 THR A CA 1
ATOM 652 C C . THR A 1 84 ? 20.438 2.410 -34.611 1.00 72.00 84 THR A C 1
ATOM 654 O O . THR A 1 84 ? 19.842 2.082 -33.584 1.00 72.00 84 THR A O 1
ATOM 657 N N . LYS A 1 85 ? 21.372 3.370 -34.620 1.00 77.69 85 LYS A N 1
ATOM 658 C CA . LYS A 1 85 ? 21.774 4.111 -33.417 1.00 77.69 85 LYS A CA 1
ATOM 659 C C . LYS A 1 85 ? 20.594 4.846 -32.776 1.00 77.69 85 LYS A C 1
ATOM 661 O O . LYS A 1 85 ? 20.347 4.684 -31.587 1.00 77.69 85 LYS A O 1
ATOM 666 N N . ASN A 1 86 ? 19.798 5.557 -33.574 1.00 78.88 86 ASN A N 1
ATOM 667 C CA . ASN A 1 86 ? 18.628 6.278 -33.066 1.00 78.88 86 ASN A CA 1
ATOM 668 C C . ASN A 1 86 ? 17.581 5.341 -32.443 1.00 78.88 86 ASN A C 1
ATOM 670 O O . ASN A 1 86 ? 16.960 5.686 -31.440 1.00 78.88 86 ASN A O 1
ATOM 674 N N . ARG A 1 87 ? 17.363 4.155 -33.028 1.00 85.50 87 ARG A N 1
ATOM 675 C CA . ARG A 1 87 ? 16.457 3.151 -32.447 1.00 85.50 87 ARG A CA 1
ATOM 676 C C . ARG A 1 87 ? 16.994 2.616 -31.123 1.00 85.50 87 ARG A C 1
ATOM 678 O O . ARG A 1 87 ? 16.215 2.460 -30.189 1.00 85.50 87 ARG A O 1
ATOM 685 N N . LEU A 1 88 ? 18.302 2.374 -31.038 1.00 80.31 88 LEU A N 1
ATOM 686 C CA . LEU A 1 88 ? 18.952 1.922 -29.812 1.00 80.31 88 LEU A CA 1
ATOM 687 C C . LEU A 1 88 ? 18.826 2.957 -28.688 1.00 80.31 88 LEU A C 1
ATOM 689 O O . LEU A 1 88 ? 18.514 2.591 -27.558 1.00 80.31 88 LEU A O 1
ATOM 693 N N . ASP A 1 89 ? 19.009 4.239 -28.996 1.00 84.06 89 ASP A N 1
ATOM 694 C CA . ASP A 1 89 ? 18.895 5.309 -28.002 1.00 84.06 89 ASP A CA 1
ATOM 695 C C . ASP A 1 89 ? 17.452 5.469 -27.492 1.00 84.06 89 ASP A C 1
ATOM 697 O O . ASP A 1 89 ? 17.245 5.658 -26.294 1.00 84.06 89 ASP A O 1
ATOM 701 N N . ARG A 1 90 ? 16.445 5.291 -28.362 1.00 89.50 90 ARG A N 1
ATOM 702 C CA . ARG A 1 90 ? 15.028 5.265 -27.948 1.00 89.50 90 ARG A CA 1
ATOM 703 C C . ARG A 1 90 ? 14.714 4.079 -27.042 1.00 89.50 90 ARG A C 1
ATOM 705 O O . ARG A 1 90 ? 14.183 4.277 -25.959 1.00 89.50 90 ARG A O 1
ATOM 712 N N . LEU A 1 91 ? 15.118 2.868 -27.437 1.00 84.62 91 LEU A N 1
ATOM 713 C CA . LEU A 1 91 ? 14.908 1.669 -26.617 1.00 84.62 91 LEU A CA 1
ATOM 714 C C . LEU A 1 91 ? 15.572 1.799 -25.242 1.00 84.62 91 LEU A C 1
ATOM 716 O O . LEU A 1 91 ? 14.992 1.401 -24.237 1.00 84.62 91 LEU A O 1
ATOM 720 N N . ARG A 1 92 ? 16.771 2.389 -25.177 1.00 90.81 92 ARG A N 1
ATOM 721 C CA . ARG A 1 92 ? 17.446 2.677 -23.905 1.00 90.81 92 ARG A CA 1
ATOM 722 C C . ARG A 1 92 ? 16.640 3.637 -23.039 1.00 90.81 92 ARG A C 1
ATOM 724 O O . ARG A 1 92 ? 16.478 3.367 -21.853 1.00 90.81 92 ARG A O 1
ATOM 731 N N . ALA A 1 93 ? 16.138 4.727 -23.614 1.00 90.44 93 ALA A N 1
ATOM 732 C CA . ALA A 1 93 ? 15.321 5.689 -22.882 1.00 90.44 93 ALA A CA 1
ATOM 733 C C . ALA A 1 93 ? 14.035 5.043 -22.336 1.00 90.44 93 ALA A C 1
ATOM 735 O O . ALA A 1 93 ? 13.727 5.211 -21.155 1.00 90.44 93 ALA A O 1
ATOM 736 N N . ASP A 1 94 ? 13.348 4.242 -23.152 1.00 92.88 94 ASP A N 1
ATOM 737 C CA . ASP A 1 94 ? 12.111 3.553 -22.767 1.00 92.88 94 ASP A CA 1
ATOM 738 C C . ASP A 1 94 ? 12.347 2.543 -21.633 1.00 92.88 94 ASP A C 1
ATOM 740 O O . ASP A 1 94 ? 11.586 2.494 -20.660 1.00 92.88 94 ASP A O 1
ATOM 744 N N . ILE A 1 95 ? 13.434 1.764 -21.716 1.00 91.94 95 ILE A N 1
ATOM 745 C CA . ILE A 1 95 ? 13.826 0.806 -20.672 1.00 91.94 95 ILE A CA 1
ATOM 746 C C . ILE A 1 95 ? 14.150 1.533 -19.367 1.00 91.94 95 ILE A C 1
ATOM 748 O O . ILE A 1 95 ? 13.682 1.121 -18.304 1.00 91.94 95 ILE A O 1
ATOM 752 N N . VAL A 1 96 ? 14.933 2.614 -19.429 1.00 93.69 96 VAL A N 1
ATOM 753 C CA . VAL A 1 96 ? 15.293 3.397 -18.239 1.00 93.69 96 VAL A CA 1
ATOM 754 C C . VAL A 1 96 ? 14.040 3.987 -17.598 1.00 93.69 96 VAL A C 1
ATOM 756 O O . VAL A 1 96 ? 13.840 3.804 -16.400 1.00 93.69 96 VAL A O 1
ATOM 759 N N . SER A 1 97 ? 13.160 4.607 -18.387 1.00 94.06 97 SER A N 1
ATOM 760 C CA . SER A 1 97 ? 11.905 5.180 -17.892 1.00 94.06 97 SER A CA 1
ATOM 761 C C . SER A 1 97 ? 11.030 4.124 -17.205 1.00 94.06 97 SER A C 1
ATOM 763 O O . SER A 1 97 ? 10.640 4.302 -16.048 1.00 94.06 97 SER A O 1
ATOM 765 N N . SER A 1 98 ? 10.823 2.975 -17.852 1.00 94.69 98 SER A N 1
ATOM 766 C CA . SER A 1 98 ? 10.028 1.872 -17.294 1.00 94.69 98 SER A CA 1
ATOM 767 C C . SER A 1 98 ? 10.635 1.315 -16.001 1.00 94.69 98 SER A C 1
ATOM 769 O O . SER A 1 98 ? 9.925 1.053 -15.032 1.00 94.69 98 SER A O 1
ATOM 771 N N . THR A 1 99 ? 11.964 1.179 -15.953 1.00 92.31 99 THR A N 1
ATOM 772 C CA . THR A 1 99 ? 12.682 0.702 -14.760 1.00 92.31 99 THR A CA 1
ATOM 773 C C . THR A 1 99 ? 12.548 1.693 -13.602 1.00 92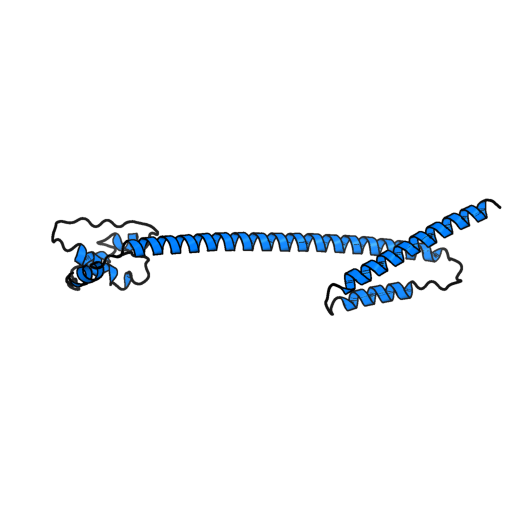.31 99 THR A C 1
ATOM 775 O O . THR A 1 99 ? 12.338 1.286 -12.458 1.00 92.31 99 THR A O 1
ATOM 778 N N . THR A 1 100 ? 12.622 3.000 -13.881 1.00 94.06 100 THR A N 1
ATOM 779 C CA . THR A 1 100 ? 12.438 4.031 -12.851 1.00 94.06 100 THR A CA 1
ATOM 780 C C . THR A 1 100 ? 11.014 4.057 -12.299 1.00 94.06 100 THR A C 1
ATOM 782 O O . THR A 1 100 ? 10.855 4.122 -11.082 1.00 94.06 100 THR A O 1
ATOM 785 N N . ASP A 1 101 ? 9.992 3.921 -13.149 1.00 95.12 101 ASP A N 1
ATOM 786 C CA . ASP A 1 101 ? 8.586 3.881 -12.723 1.00 95.12 101 ASP A CA 1
ATOM 787 C C . ASP A 1 101 ? 8.303 2.673 -11.816 1.00 95.12 101 ASP A C 1
ATOM 789 O O . ASP A 1 101 ? 7.726 2.806 -10.732 1.00 95.12 101 ASP A O 1
ATOM 793 N N . LEU A 1 102 ? 8.799 1.494 -12.204 1.00 94.69 102 LEU A N 1
ATOM 794 C CA . LEU A 1 102 ? 8.687 0.286 -11.386 1.00 94.69 102 LEU A CA 1
ATOM 795 C C . LEU A 1 102 ? 9.404 0.439 -10.041 1.00 94.69 102 LEU A C 1
ATOM 797 O O . LEU A 1 102 ? 8.840 0.090 -9.005 1.00 94.69 102 LEU A O 1
ATOM 801 N N . SER A 1 103 ? 10.613 1.005 -10.031 1.00 96.19 103 SER A N 1
ATOM 802 C CA . SER A 1 103 ? 11.361 1.267 -8.795 1.00 96.19 103 SER A CA 1
ATOM 803 C C . SER A 1 103 ? 10.601 2.204 -7.846 1.00 96.19 103 SER A C 1
ATOM 805 O O . SER A 1 103 ? 10.519 1.951 -6.638 1.00 96.19 103 SER A O 1
ATOM 807 N N . MET A 1 104 ? 9.963 3.251 -8.382 1.00 95.81 104 MET A N 1
ATOM 808 C CA . MET A 1 104 ? 9.125 4.160 -7.595 1.00 95.81 104 MET A CA 1
ATOM 809 C C . MET A 1 104 ? 7.910 3.442 -6.998 1.00 95.81 104 MET A C 1
ATOM 811 O O . MET A 1 104 ? 7.652 3.586 -5.799 1.00 95.81 104 MET A O 1
ATOM 815 N N . LYS A 1 105 ? 7.206 2.624 -7.791 1.00 96.25 105 LYS A N 1
ATOM 816 C CA . LYS A 1 105 ? 6.057 1.825 -7.327 1.00 96.25 105 LYS A CA 1
ATOM 817 C C . LYS A 1 105 ? 6.447 0.827 -6.241 1.00 96.25 105 LYS A C 1
ATOM 819 O O . LYS A 1 105 ? 5.772 0.757 -5.217 1.00 96.25 105 LYS A O 1
ATOM 824 N N . ILE A 1 106 ? 7.557 0.111 -6.422 1.00 97.00 106 ILE A N 1
ATOM 825 C CA . ILE A 1 106 ? 8.090 -0.823 -5.419 1.00 97.00 106 ILE A CA 1
ATOM 826 C C . ILE A 1 106 ? 8.413 -0.075 -4.127 1.00 97.00 106 ILE A C 1
ATOM 828 O O . ILE A 1 106 ? 8.019 -0.506 -3.049 1.00 97.00 106 ILE A O 1
ATOM 832 N N . THR A 1 107 ? 9.073 1.080 -4.217 1.00 96.75 107 THR A N 1
ATOM 833 C CA . THR A 1 107 ? 9.413 1.871 -3.029 1.00 96.75 107 THR A CA 1
ATOM 834 C C . THR A 1 107 ? 8.157 2.358 -2.298 1.00 96.75 107 THR A C 1
ATOM 836 O O . THR A 1 107 ? 8.113 2.321 -1.068 1.00 96.75 107 THR A O 1
ATOM 839 N N . ALA A 1 108 ? 7.123 2.795 -3.024 1.00 95.94 108 ALA A N 1
ATOM 840 C CA . ALA A 1 108 ? 5.842 3.179 -2.434 1.00 95.94 108 ALA A CA 1
ATOM 841 C C . AL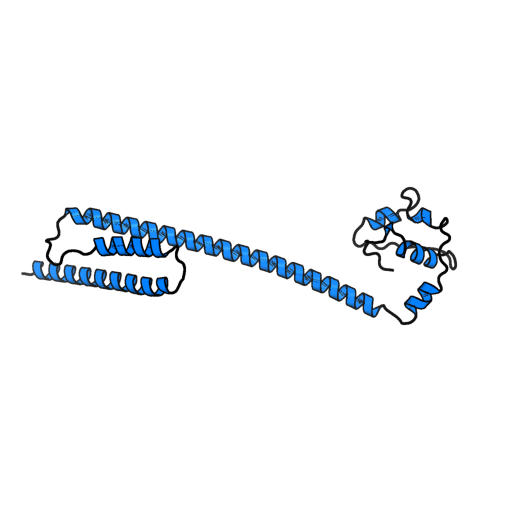A A 1 108 ? 5.160 1.993 -1.733 1.00 95.94 108 ALA A C 1
ATOM 843 O O . ALA A 1 108 ? 4.770 2.118 -0.574 1.00 95.94 108 ALA A O 1
ATOM 844 N N . LEU A 1 109 ? 5.109 0.826 -2.382 1.00 95.81 109 LEU A N 1
ATOM 845 C CA . LEU A 1 109 ? 4.525 -0.382 -1.802 1.00 95.81 109 LEU A CA 1
ATOM 846 C C . LEU A 1 109 ? 5.280 -0.838 -0.545 1.00 95.81 109 LEU A C 1
ATOM 848 O O . LEU A 1 109 ? 4.659 -1.147 0.466 1.00 95.81 109 LEU A O 1
ATOM 852 N N . THR A 1 110 ? 6.612 -0.801 -0.559 1.00 96.62 110 THR A N 1
ATOM 853 C CA . THR A 1 110 ? 7.438 -1.122 0.615 1.00 96.62 110 THR A CA 1
ATOM 854 C C . THR A 1 110 ? 7.149 -0.186 1.791 1.00 96.62 110 THR A C 1
ATOM 856 O O . THR A 1 110 ? 7.117 -0.627 2.940 1.00 96.62 110 THR A O 1
ATOM 859 N N . ARG A 1 111 ? 6.905 1.110 1.543 1.00 95.69 111 ARG A N 1
ATOM 860 C CA . ARG A 1 111 ? 6.499 2.046 2.610 1.00 95.69 111 ARG A CA 1
ATOM 861 C C . ARG A 1 111 ? 5.143 1.674 3.200 1.00 95.69 111 ARG A C 1
ATOM 863 O O . ARG A 1 111 ? 5.006 1.708 4.421 1.00 95.69 111 ARG A O 1
ATOM 870 N N . GLU A 1 112 ? 4.185 1.295 2.359 1.00 94.56 112 GLU A N 1
ATOM 871 C CA . GLU A 1 112 ? 2.856 0.867 2.802 1.00 94.56 112 GLU A CA 1
ATOM 872 C C . GLU A 1 112 ? 2.908 -0.422 3.623 1.00 94.56 112 GLU A C 1
ATOM 874 O O . GLU A 1 112 ? 2.346 -0.471 4.716 1.00 94.56 112 GLU A O 1
ATOM 879 N N . VAL A 1 113 ? 3.676 -1.419 3.179 1.00 95.38 113 VAL A N 1
ATOM 880 C CA . VAL A 1 113 ? 3.905 -2.655 3.943 1.00 95.38 113 VAL A CA 1
ATOM 881 C C . VAL A 1 113 ? 4.493 -2.337 5.320 1.00 95.38 113 VAL A C 1
ATOM 883 O O . VAL A 1 113 ? 3.949 -2.760 6.336 1.00 95.38 113 VAL A O 1
ATOM 886 N N . ASN A 1 114 ? 5.535 -1.503 5.378 1.00 95.94 114 ASN A N 1
ATOM 887 C CA . ASN A 1 114 ? 6.149 -1.086 6.644 1.00 95.94 114 ASN A CA 1
ATOM 888 C C . ASN A 1 114 ? 5.205 -0.261 7.536 1.00 95.94 114 ASN A C 1
ATOM 890 O O . ASN A 1 114 ? 5.384 -0.208 8.756 1.00 95.94 114 ASN A O 1
ATOM 894 N N . ARG A 1 115 ? 4.244 0.464 6.953 1.00 94.12 115 ARG A N 1
ATOM 895 C CA . ARG A 1 115 ? 3.226 1.213 7.702 1.00 94.12 115 ARG A CA 1
ATOM 896 C C . ARG A 1 115 ? 2.246 0.249 8.365 1.00 94.12 115 ARG A C 1
ATOM 898 O O . ARG A 1 115 ? 2.023 0.367 9.568 1.00 94.12 115 ARG A O 1
ATOM 905 N N . VAL A 1 116 ? 1.737 -0.720 7.606 1.00 91.81 116 VAL A N 1
ATOM 906 C CA . VAL A 1 116 ? 0.818 -1.754 8.103 1.00 91.81 116 VAL A CA 1
ATOM 907 C C . VAL A 1 116 ? 1.495 -2.626 9.160 1.00 91.81 116 VAL A C 1
ATOM 909 O O . VAL A 1 116 ? 0.936 -2.813 10.236 1.00 91.81 116 VAL A O 1
ATOM 912 N N . GLU A 1 117 ? 2.726 -3.083 8.918 1.00 95.25 117 GLU A N 1
ATOM 913 C CA . GLU A 1 117 ? 3.464 -3.930 9.864 1.00 95.25 117 GLU A CA 1
ATOM 914 C C . GLU A 1 117 ? 3.727 -3.213 11.197 1.00 95.25 117 GLU A C 1
ATOM 916 O O . GLU A 1 117 ? 3.540 -3.787 12.270 1.00 95.25 117 GLU A O 1
ATOM 921 N N . ARG A 1 118 ? 4.123 -1.932 11.154 1.00 95.06 118 ARG A N 1
ATOM 922 C CA . ARG A 1 118 ? 4.294 -1.129 12.374 1.00 95.06 118 ARG A CA 1
ATOM 923 C C . ARG A 1 118 ? 2.978 -0.937 13.117 1.00 95.06 118 ARG A C 1
ATOM 925 O O . ARG A 1 118 ? 2.963 -1.084 14.335 1.00 95.06 118 ARG A O 1
ATOM 932 N N . GLY A 1 119 ? 1.895 -0.628 12.402 1.00 90.38 119 GLY A N 1
ATOM 933 C CA . GLY A 1 119 ? 0.563 -0.510 12.996 1.00 90.38 119 GLY A CA 1
ATOM 934 C C . GLY A 1 119 ? 0.144 -1.799 13.699 1.00 90.38 119 GLY A C 1
ATOM 935 O O . GLY A 1 119 ? -0.257 -1.763 14.859 1.00 90.38 119 GLY A O 1
ATOM 936 N N . GLN A 1 120 ? 0.346 -2.941 13.042 1.00 91.69 120 GLN A N 1
ATOM 937 C CA . GLN A 1 120 ? 0.024 -4.254 13.588 1.00 91.69 120 GLN A CA 1
ATOM 938 C C . GLN A 1 120 ? 0.833 -4.571 14.853 1.00 91.69 120 GLN A C 1
ATOM 940 O O . GLN A 1 120 ? 0.254 -4.963 15.861 1.00 91.69 120 GLN A O 1
ATOM 945 N N . LYS A 1 121 ? 2.147 -4.313 14.850 1.00 94.62 121 LYS A N 1
ATOM 946 C CA . LYS A 1 121 ? 3.002 -4.482 16.040 1.00 94.62 121 LYS A CA 1
ATOM 947 C C . LYS A 1 121 ? 2.540 -3.626 17.219 1.00 94.62 121 LYS A C 1
ATOM 949 O O . LYS A 1 121 ? 2.568 -4.079 18.361 1.00 94.62 121 LYS A O 1
ATOM 954 N N . ILE A 1 122 ? 2.109 -2.391 16.952 1.00 93.50 122 ILE A N 1
ATOM 955 C CA . ILE A 1 122 ? 1.558 -1.514 17.989 1.00 93.50 122 ILE A CA 1
ATOM 956 C C . ILE A 1 122 ? 0.263 -2.117 18.539 1.00 93.50 122 ILE A C 1
ATOM 958 O O . ILE A 1 122 ? 0.151 -2.269 19.752 1.00 93.50 122 ILE A O 1
ATOM 962 N N . LEU A 1 123 ? -0.676 -2.521 17.679 1.00 89.94 123 LEU A N 1
ATOM 963 C CA . LEU A 1 123 ? -1.930 -3.151 18.107 1.00 89.94 123 LEU A CA 1
ATOM 964 C C . LEU A 1 123 ? -1.686 -4.413 18.940 1.00 89.94 123 LEU A C 1
ATOM 966 O O . LEU A 1 123 ? -2.294 -4.567 19.994 1.00 89.94 123 LEU A O 1
ATOM 970 N N . GLU A 1 124 ? -0.754 -5.268 18.523 1.00 90.94 124 GLU A N 1
ATOM 971 C CA . GLU A 1 124 ? -0.369 -6.475 19.259 1.00 90.94 124 GLU A CA 1
ATOM 972 C C . GLU A 1 124 ? 0.206 -6.153 20.640 1.00 90.94 124 GLU A C 1
ATOM 974 O O . GLU A 1 124 ? -0.130 -6.822 21.614 1.00 90.94 124 GLU A O 1
ATOM 979 N N . SER A 1 125 ? 1.011 -5.093 20.756 1.00 92.88 125 SER A N 1
ATOM 980 C CA . SER A 1 125 ? 1.560 -4.659 22.048 1.00 92.88 125 SER A CA 1
ATOM 981 C C . SER A 1 125 ? 0.521 -4.056 22.999 1.00 92.88 125 SER A C 1
ATOM 983 O O . SER A 1 125 ? 0.756 -4.000 24.205 1.00 92.88 125 SER A O 1
ATOM 985 N N . LEU A 1 126 ? -0.629 -3.616 22.478 1.00 90.12 126 LEU A N 1
ATOM 986 C CA . LEU A 1 126 ? -1.746 -3.125 23.286 1.00 90.12 126 LEU A CA 1
ATOM 987 C C . LEU A 1 126 ? -2.639 -4.258 23.811 1.00 90.12 126 LEU A C 1
ATOM 989 O O . LEU A 1 126 ? -3.491 -4.009 24.667 1.00 90.12 126 LEU A O 1
ATOM 993 N N . ILE A 1 127 ? -2.464 -5.493 23.329 1.00 88.31 127 ILE A N 1
ATOM 994 C CA . ILE A 1 127 ? -3.225 -6.648 23.810 1.00 88.31 127 ILE A CA 1
ATOM 995 C C . ILE A 1 127 ? -2.777 -6.994 25.234 1.00 88.31 127 ILE A C 1
ATOM 997 O O . ILE A 1 127 ? -1.596 -7.178 25.512 1.00 88.31 127 ILE A O 1
ATOM 1001 N N . PHE A 1 128 ? -3.744 -7.150 26.138 1.00 88.88 128 PHE A N 1
ATOM 1002 C CA . PHE A 1 128 ? -3.520 -7.639 27.498 1.00 88.88 128 PHE A CA 1
ATOM 1003 C C . PHE A 1 128 ? -4.504 -8.763 27.836 1.00 88.88 128 PHE A C 1
ATOM 1005 O O . PHE A 1 128 ? -5.604 -8.837 27.284 1.00 88.88 128 PHE A O 1
ATOM 1012 N N . GLU A 1 129 ? -4.113 -9.639 28.762 1.00 90.44 129 GLU A N 1
ATOM 1013 C CA . GLU A 1 129 ? -4.782 -10.916 29.053 1.00 90.44 129 GLU A CA 1
ATOM 1014 C C . GLU A 1 129 ? -6.296 -10.787 29.293 1.00 90.44 129 GLU A C 1
ATOM 1016 O O . GLU A 1 129 ? -7.100 -11.517 28.712 1.00 90.44 129 GLU A O 1
ATOM 1021 N N . THR A 1 130 ? -6.707 -9.794 30.082 1.00 89.94 130 THR A N 1
ATOM 1022 C CA . THR A 1 130 ? -8.108 -9.606 30.482 1.00 89.94 130 THR A CA 1
ATOM 1023 C C . THR A 1 130 ? -8.949 -8.824 29.470 1.00 89.94 130 THR A C 1
ATOM 1025 O O . THR A 1 130 ? -10.148 -8.652 29.685 1.00 89.94 130 THR A O 1
ATOM 1028 N N . MET A 1 131 ? -8.380 -8.357 28.349 1.00 88.31 131 MET A N 1
ATOM 1029 C CA . MET A 1 131 ? -9.078 -7.502 27.375 1.00 88.31 131 MET A CA 1
ATOM 1030 C C . MET A 1 131 ? -10.357 -8.165 26.840 1.00 88.31 131 MET A C 1
ATOM 1032 O O . MET A 1 131 ? -11.427 -7.551 26.826 1.00 88.31 131 MET A O 1
ATOM 1036 N N . ARG A 1 132 ? -10.273 -9.451 26.471 1.00 86.62 132 ARG A N 1
ATOM 1037 C CA . ARG A 1 132 ? -11.425 -10.226 25.976 1.00 86.62 132 ARG A CA 1
ATOM 1038 C C . ARG A 1 132 ? -12.463 -10.486 27.065 1.00 86.62 132 ARG A C 1
ATOM 1040 O O . ARG A 1 132 ? -13.653 -10.330 26.803 1.00 86.62 132 ARG A O 1
ATOM 1047 N N . GLN A 1 133 ? -12.021 -10.809 28.280 1.00 88.25 133 GLN A N 1
ATOM 1048 C CA . GLN A 1 133 ? -12.911 -11.035 29.421 1.00 88.25 133 GLN A CA 1
ATOM 1049 C C . GLN A 1 133 ? -13.694 -9.762 29.778 1.00 88.25 133 GLN A C 1
ATOM 1051 O O . GLN A 1 133 ? -14.915 -9.792 29.922 1.00 88.25 133 GLN A O 1
ATOM 1056 N N . ARG A 1 134 ? -13.022 -8.607 29.822 1.00 87.44 134 ARG A N 1
ATOM 1057 C CA . ARG A 1 134 ? -13.688 -7.317 30.056 1.00 87.44 134 ARG A CA 1
ATOM 1058 C C . ARG A 1 134 ? -14.721 -7.015 28.973 1.00 87.44 134 ARG A C 1
ATOM 1060 O O . ARG A 1 134 ? -15.801 -6.529 29.292 1.00 87.44 134 ARG A O 1
ATOM 1067 N N . LYS A 1 135 ? -14.430 -7.331 27.702 1.00 86.50 135 LYS A N 1
ATOM 1068 C CA . LYS A 1 135 ? -15.407 -7.192 26.607 1.00 86.50 135 LYS A CA 1
ATOM 1069 C C . LYS A 1 135 ? -16.614 -8.121 26.790 1.00 86.50 135 LYS A C 1
ATOM 1071 O O . LYS A 1 135 ? -17.734 -7.695 26.506 1.00 86.50 135 LYS A O 1
ATOM 1076 N N . SER A 1 136 ? -16.418 -9.354 27.268 1.00 85.94 136 SER A N 1
ATOM 1077 C CA . SER A 1 136 ? -17.521 -10.295 27.516 1.00 85.94 136 SER A CA 1
ATOM 1078 C C . SER A 1 136 ? -18.387 -9.913 28.718 1.00 85.94 136 SER A C 1
ATOM 1080 O O . SER A 1 136 ? -19.589 -10.150 28.691 1.00 85.94 136 SER A O 1
ATOM 1082 N N . GLU A 1 137 ? -17.807 -9.279 29.740 1.00 89.50 137 GLU A N 1
ATOM 1083 C CA . GLU A 1 137 ? -18.535 -8.796 30.924 1.00 89.50 137 GLU A CA 1
ATOM 1084 C C . GLU A 1 137 ? -19.432 -7.579 30.629 1.00 89.50 137 GLU A C 1
ATOM 1086 O O . GLU A 1 137 ? -20.396 -7.317 31.355 1.00 89.50 137 GLU A O 1
ATOM 1091 N N . ILE A 1 138 ? -19.156 -6.831 29.554 1.00 88.00 138 ILE A N 1
ATOM 1092 C CA . ILE A 1 138 ? -20.034 -5.746 29.105 1.00 88.00 138 ILE A CA 1
ATOM 1093 C C . ILE A 1 138 ? -21.350 -6.355 28.616 1.00 88.00 138 ILE A C 1
ATOM 1095 O O . ILE A 1 138 ? -21.383 -7.070 27.611 1.00 88.00 138 ILE A O 1
ATOM 1099 N N . LYS A 1 139 ? -22.447 -6.013 29.299 1.00 84.44 139 LYS A N 1
ATOM 1100 C CA . LYS A 1 139 ? -23.808 -6.383 28.892 1.00 84.44 139 LYS A CA 1
ATOM 1101 C C . LYS A 1 139 ? -24.102 -5.881 27.483 1.00 84.44 139 LYS A C 1
ATOM 1103 O O . LYS A 1 139 ? -23.729 -4.755 27.142 1.00 84.44 139 LYS A O 1
ATOM 1108 N N . ASP A 1 140 ? -24.788 -6.703 26.697 1.00 81.62 140 ASP A N 1
ATOM 1109 C CA . ASP A 1 140 ? -25.228 -6.304 25.366 1.00 81.62 140 ASP A CA 1
ATOM 1110 C C . ASP A 1 140 ? -26.179 -5.115 25.444 1.00 81.62 140 ASP A C 1
ATOM 1112 O O . ASP A 1 140 ? -26.964 -4.960 26.387 1.00 81.62 140 ASP A O 1
ATOM 1116 N N . ALA A 1 141 ? -26.068 -4.243 24.448 1.00 79.69 141 ALA A N 1
ATOM 1117 C CA . ALA A 1 141 ? -26.984 -3.134 24.314 1.00 79.69 141 ALA A CA 1
ATOM 1118 C C . ALA A 1 141 ? -28.399 -3.659 24.082 1.00 79.69 141 ALA A C 1
ATOM 1120 O O . ALA A 1 141 ? -28.618 -4.601 23.319 1.00 79.69 141 ALA A O 1
ATOM 1121 N N . HIS A 1 142 ? -29.377 -3.005 24.700 1.00 74.19 142 HIS A N 1
ATOM 1122 C CA . HIS A 1 142 ? -30.760 -3.239 24.328 1.00 74.19 142 HIS A CA 1
ATOM 1123 C C . HIS A 1 142 ? -30.949 -2.778 22.876 1.00 74.19 142 HIS A C 1
ATOM 1125 O O . HIS A 1 142 ? -30.618 -1.639 22.545 1.00 74.19 142 HIS A O 1
ATOM 1131 N N . GLN A 1 143 ? -31.492 -3.643 22.014 1.00 62.75 143 GLN A N 1
ATOM 1132 C CA . GLN A 1 143 ? -31.497 -3.469 20.548 1.00 62.75 143 GLN A CA 1
ATOM 1133 C C . GLN A 1 143 ? -32.063 -2.123 20.059 1.00 62.75 143 GLN A C 1
ATOM 1135 O O . GLN A 1 143 ? -31.752 -1.678 18.963 1.00 62.75 143 GLN A O 1
ATOM 1140 N N . ARG A 1 144 ? -32.894 -1.459 20.869 1.00 68.62 144 ARG A N 1
ATOM 1141 C CA . ARG A 1 144 ? -33.565 -0.199 20.513 1.00 68.62 144 ARG A CA 1
ATOM 1142 C C . ARG A 1 144 ? -32.914 1.069 21.065 1.00 68.62 144 ARG A C 1
ATOM 1144 O O . ARG A 1 144 ? -33.293 2.151 20.644 1.00 68.62 144 ARG A O 1
ATOM 1151 N N . THR A 1 145 ? -32.000 0.983 22.032 1.00 80.75 145 THR A N 1
ATOM 1152 C CA . THR A 1 145 ? -31.585 2.180 22.793 1.00 80.75 145 THR A CA 1
ATOM 1153 C C . THR A 1 145 ? -30.373 2.895 22.219 1.00 80.75 145 THR A C 1
ATOM 1155 O O . THR A 1 145 ? -30.149 4.052 22.561 1.00 80.75 145 THR A O 1
ATOM 1158 N N . LEU A 1 146 ? -29.587 2.228 21.371 1.00 86.19 146 LEU A N 1
ATOM 1159 C CA . LEU A 1 146 ? -28.345 2.778 20.820 1.00 86.19 146 LEU A CA 1
ATOM 1160 C C . LEU A 1 146 ? -28.391 2.998 19.304 1.00 86.19 146 LEU A C 1
ATOM 1162 O O . LEU A 1 146 ? -27.437 3.530 18.752 1.00 86.19 146 LEU A O 1
ATOM 1166 N N . GLY A 1 147 ? -29.498 2.647 18.640 1.00 85.00 147 GLY A N 1
ATOM 1167 C CA . GLY A 1 147 ? -29.656 2.807 17.189 1.00 85.00 147 GLY A CA 1
ATOM 1168 C C . GLY A 1 147 ? -29.529 4.254 16.703 1.00 85.00 147 GLY A C 1
ATOM 1169 O O . GLY A 1 147 ? -29.040 4.472 15.602 1.00 85.00 147 GLY A O 1
ATOM 1170 N N . TRP A 1 148 ? -29.860 5.232 17.554 1.00 89.56 148 TRP A N 1
ATOM 1171 C CA . TRP A 1 148 ? -29.717 6.664 17.260 1.00 89.56 148 TRP A CA 1
ATOM 1172 C C . TRP A 1 148 ? -28.286 7.065 16.871 1.00 89.56 148 TRP A C 1
ATOM 1174 O O . TRP A 1 148 ? -28.092 8.046 16.172 1.00 89.56 148 TRP A O 1
ATOM 1184 N N . VAL A 1 149 ? -27.256 6.309 17.279 1.00 90.00 149 VAL A N 1
ATOM 1185 C CA . VAL A 1 149 ? -25.870 6.648 16.916 1.00 90.00 149 VAL A CA 1
ATOM 1186 C C . VAL A 1 149 ? -25.623 6.560 15.406 1.00 90.00 149 VAL A C 1
ATOM 1188 O O . VAL A 1 149 ? -24.722 7.230 14.911 1.00 90.00 149 VAL A O 1
ATOM 1191 N N . PHE A 1 150 ? -26.419 5.764 14.687 1.00 88.75 150 PHE A N 1
ATOM 1192 C CA . PHE A 1 150 ? -26.334 5.580 13.236 1.00 88.75 150 PHE A CA 1
ATOM 1193 C C . PHE A 1 150 ? -27.340 6.425 12.450 1.00 88.75 150 PHE A C 1
ATOM 1195 O O . PHE A 1 150 ? -27.388 6.332 11.228 1.00 88.75 150 PHE A O 1
ATOM 1202 N N . ASP A 1 151 ? -28.157 7.212 13.137 1.00 88.06 151 ASP A N 1
ATOM 1203 C CA . ASP A 1 151 ? -29.112 8.108 12.507 1.00 88.06 151 ASP A CA 1
ATOM 1204 C C . ASP A 1 151 ? -28.430 9.451 12.209 1.00 88.06 151 ASP A C 1
ATOM 1206 O O . ASP A 1 151 ? -27.936 10.128 13.115 1.00 88.06 151 ASP A O 1
ATOM 1210 N N . GLU A 1 152 ? -28.377 9.813 10.924 1.00 86.31 152 GLU A N 1
ATOM 1211 C CA . GLU A 1 152 ? -27.706 11.025 10.437 1.00 86.31 152 GLU A CA 1
ATOM 1212 C C . GLU A 1 152 ? -28.367 12.309 10.973 1.00 86.31 152 GLU A C 1
ATOM 1214 O O . GLU A 1 152 ? -27.702 13.338 11.082 1.00 86.31 152 GLU A O 1
ATOM 1219 N N . GLU A 1 153 ? -29.645 12.264 11.374 1.00 86.31 153 GLU A N 1
ATOM 1220 C CA . GLU A 1 153 ? -30.333 13.424 11.958 1.00 86.31 153 GLU A CA 1
ATOM 1221 C C . GLU A 1 153 ? -29.940 13.669 13.422 1.00 86.31 153 GLU A C 1
ATOM 1223 O O . GLU A 1 153 ? -30.002 14.802 13.910 1.00 86.31 153 GLU A O 1
ATOM 1228 N N . THR A 1 154 ? -29.532 12.620 14.143 1.00 84.88 154 THR A N 1
ATOM 1229 C CA . THR A 1 154 ? -29.301 12.678 15.595 1.00 84.88 154 THR A CA 1
ATOM 1230 C C . THR A 1 154 ? -27.837 12.512 16.001 1.00 84.88 154 THR A C 1
ATOM 1232 O O . THR A 1 154 ? -27.481 12.832 17.141 1.00 84.88 154 THR A O 1
ATOM 1235 N N . SER A 1 155 ? -26.962 12.062 15.096 1.00 87.62 155 SER A N 1
ATOM 1236 C CA . SER A 1 155 ? -25.561 11.756 15.387 1.00 87.62 155 SER A CA 1
ATOM 1237 C C . SER A 1 155 ? -24.629 12.075 14.215 1.00 87.62 155 SER A C 1
ATOM 1239 O O . SER A 1 155 ? -24.845 11.646 13.090 1.00 87.62 155 SER A O 1
ATOM 1241 N N . ALA A 1 156 ? -23.499 12.729 14.504 1.00 89.25 156 ALA A N 1
ATOM 1242 C CA . ALA A 1 156 ? -22.419 12.958 13.534 1.00 89.25 156 ALA A CA 1
ATOM 1243 C C . ALA A 1 156 ? -21.494 11.734 13.340 1.00 89.25 156 ALA A C 1
ATOM 1245 O O . ALA A 1 156 ? -20.440 11.832 12.712 1.00 89.25 156 ALA A O 1
ATOM 1246 N N . PHE A 1 157 ? -21.826 10.587 13.942 1.00 89.81 157 PHE A N 1
ATOM 1247 C CA . PHE A 1 157 ? -20.974 9.397 13.924 1.00 89.81 157 PHE A CA 1
ATOM 1248 C C . PHE A 1 157 ? -20.848 8.781 12.525 1.00 89.81 157 PHE A C 1
ATOM 1250 O O . PHE A 1 157 ? -19.758 8.381 12.127 1.00 89.81 157 PHE A O 1
ATOM 1257 N N . THR A 1 158 ? -21.937 8.731 11.760 1.00 88.56 158 THR A N 1
ATOM 1258 C CA . THR A 1 158 ? -21.947 8.220 10.380 1.00 88.56 158 THR A CA 1
ATOM 1259 C C . THR A 1 158 ? -21.112 9.082 9.444 1.00 88.56 158 THR A C 1
ATOM 1261 O O . THR A 1 158 ? -20.369 8.550 8.625 1.00 88.56 158 THR A O 1
ATOM 1264 N N . ASP A 1 159 ? -21.169 10.402 9.597 1.00 88.88 159 ASP A N 1
ATOM 1265 C CA . ASP A 1 159 ? -20.312 11.316 8.844 1.00 88.88 159 ASP A CA 1
ATOM 1266 C C . ASP A 1 159 ? -18.851 11.186 9.255 1.00 88.88 159 ASP A C 1
ATOM 1268 O O . ASP A 1 159 ? -17.968 11.165 8.398 1.00 88.88 159 ASP A O 1
ATOM 1272 N N . TRP A 1 160 ? -18.584 11.006 10.549 1.00 90.00 160 TRP A N 1
ATOM 1273 C CA . TRP A 1 160 ? -17.239 10.709 11.026 1.00 90.00 160 TRP A CA 1
ATOM 1274 C C . TRP A 1 160 ? -16.687 9.399 10.441 1.00 90.00 160 TRP A C 1
ATOM 1276 O O . TRP A 1 160 ? -15.524 9.369 10.051 1.00 90.00 160 TRP A O 1
ATOM 1286 N N . LEU A 1 161 ? -17.504 8.347 10.302 1.00 87.62 161 LEU A N 1
ATOM 1287 C CA . LEU A 1 161 ? -17.083 7.085 9.676 1.00 87.62 161 LEU A CA 1
ATOM 1288 C C . LEU A 1 161 ? -16.642 7.251 8.212 1.00 87.62 161 LEU A C 1
ATOM 1290 O O . LEU A 1 161 ? -15.856 6.439 7.726 1.00 87.62 161 LEU A O 1
ATOM 1294 N N . LYS A 1 162 ? -17.134 8.280 7.507 1.00 85.69 162 LYS A N 1
ATOM 1295 C CA . LYS A 1 162 ? -16.746 8.594 6.120 1.00 85.69 162 LYS A CA 1
ATOM 1296 C C . LYS A 1 162 ? -15.385 9.307 6.044 1.00 85.69 162 LYS A C 1
ATOM 1298 O O . LYS A 1 162 ? -14.790 9.360 4.970 1.00 85.69 162 LYS A O 1
ATOM 1303 N N . VAL A 1 163 ? -14.893 9.869 7.152 1.00 84.88 163 VAL A N 1
ATOM 1304 C CA . VAL A 1 163 ? -13.622 10.604 7.210 1.00 84.88 163 VAL A CA 1
ATOM 1305 C C . VAL A 1 163 ? -12.473 9.653 7.538 1.00 84.88 163 VAL A C 1
ATOM 1307 O O . VAL A 1 163 ? -12.456 8.998 8.579 1.00 84.88 163 VAL A O 1
ATOM 1310 N N . GLU A 1 164 ? -11.455 9.619 6.680 1.00 75.25 164 GLU A N 1
ATOM 1311 C CA . GLU A 1 164 ? -10.238 8.852 6.947 1.00 75.25 164 GLU A CA 1
ATOM 1312 C C . GLU A 1 164 ? -9.401 9.490 8.074 1.00 75.25 164 GLU A C 1
ATOM 1314 O O . GLU A 1 164 ? -9.174 10.699 8.094 1.00 75.25 164 GLU A O 1
ATOM 1319 N N . ASN A 1 165 ? -8.870 8.660 8.982 1.00 70.25 165 ASN A N 1
ATOM 1320 C CA . ASN A 1 165 ? -7.913 9.045 10.035 1.00 70.25 165 ASN A CA 1
ATOM 1321 C C . ASN A 1 165 ? -8.419 10.075 11.074 1.00 70.25 165 ASN A C 1
ATOM 1323 O O . ASN A 1 165 ? -7.663 10.943 11.514 1.00 70.25 165 ASN A O 1
ATOM 1327 N N . GLY A 1 166 ? -9.682 9.978 11.501 1.00 79.94 166 GLY A N 1
ATOM 1328 C CA . GLY A 1 166 ? -10.249 10.806 12.574 1.00 79.94 166 GLY A CA 1
ATOM 1329 C C . GLY A 1 166 ? -10.342 10.101 13.935 1.00 79.94 166 GLY A C 1
ATOM 1330 O O . GLY A 1 166 ? -10.409 8.878 14.013 1.00 79.94 166 GLY A O 1
ATOM 1331 N N . PHE A 1 167 ? -10.441 10.876 15.021 1.00 86.06 167 PHE A N 1
ATOM 1332 C CA . PHE A 1 167 ? -10.783 10.366 16.358 1.00 86.06 167 PHE A CA 1
ATOM 1333 C C . PHE A 1 167 ? -12.209 10.770 16.740 1.00 86.06 167 PHE A C 1
ATOM 1335 O O . PHE A 1 167 ? -12.533 11.957 16.729 1.00 86.06 167 PHE A O 1
ATOM 1342 N N . PHE A 1 168 ? -13.039 9.803 17.138 1.00 87.56 168 PHE A N 1
ATOM 1343 C CA . PHE A 1 168 ? -14.368 10.072 17.690 1.00 87.56 168 PHE A CA 1
ATOM 1344 C C . PHE A 1 168 ? -14.342 10.009 19.217 1.00 87.56 168 PHE A C 1
ATOM 1346 O O . PHE A 1 168 ? -14.091 8.957 19.807 1.00 87.56 168 PHE A O 1
ATOM 1353 N N . TRP A 1 169 ? -14.605 11.137 19.877 1.00 88.56 169 TRP A N 1
ATOM 1354 C CA . TRP A 1 169 ? -14.568 11.219 21.337 1.00 88.56 169 TRP A CA 1
ATOM 1355 C C . TRP A 1 169 ? -15.964 11.094 21.960 1.00 88.56 169 TRP A C 1
ATOM 1357 O O . TRP A 1 169 ? -16.796 11.992 21.835 1.00 88.56 169 TRP A O 1
ATOM 1367 N N . MET A 1 170 ? -16.200 10.025 22.728 1.00 87.25 170 MET A N 1
ATOM 1368 C CA . MET A 1 170 ? -17.441 9.830 23.491 1.00 87.25 170 MET A CA 1
ATOM 1369 C C . MET A 1 170 ? -17.290 10.262 24.957 1.00 87.25 170 MET A C 1
ATOM 1371 O O . MET A 1 170 ? -16.558 9.646 25.735 1.00 87.25 170 MET A O 1
ATOM 1375 N N . LYS A 1 171 ? -18.044 11.283 25.383 1.00 90.31 171 LYS A N 1
ATOM 1376 C CA . LYS A 1 171 ? -18.076 11.769 26.776 1.00 90.31 171 LYS A CA 1
ATOM 1377 C C . LYS A 1 171 ? -19.370 11.354 27.484 1.00 90.31 171 LYS A C 1
ATOM 1379 O O . LYS A 1 171 ? -20.442 11.373 26.897 1.00 90.31 171 LYS A O 1
ATOM 1384 N N . GLY A 1 172 ? -19.292 11.023 28.776 1.00 89.81 172 GLY A N 1
ATOM 1385 C CA . GLY A 1 172 ? -20.473 10.693 29.586 1.00 89.81 172 GLY A CA 1
ATOM 1386 C C . GLY A 1 172 ? -20.142 10.344 31.038 1.00 89.81 172 GLY A C 1
ATOM 1387 O O . GLY A 1 172 ? -19.005 9.968 31.341 1.00 89.81 172 GLY A O 1
ATOM 1388 N N . LYS A 1 173 ? -21.133 10.440 31.936 1.00 92.12 173 LYS A N 1
ATOM 1389 C CA . LYS A 1 173 ? -20.999 10.117 33.374 1.00 92.12 173 LYS A CA 1
ATOM 1390 C C . LYS A 1 173 ? -20.590 8.652 33.604 1.00 92.12 173 LYS A C 1
ATOM 1392 O O . LYS A 1 173 ? -20.733 7.800 32.723 1.00 92.12 173 LYS A O 1
ATOM 1397 N N . ALA A 1 174 ? -20.061 8.333 34.784 1.00 89.19 174 ALA A N 1
ATOM 1398 C CA . ALA A 1 174 ? -19.848 6.939 35.179 1.00 89.19 174 ALA A CA 1
ATOM 1399 C C . ALA A 1 174 ? -21.181 6.167 35.117 1.00 89.19 174 ALA A C 1
ATOM 1401 O O . ALA A 1 174 ? -22.229 6.722 35.435 1.00 89.19 174 ALA A O 1
ATOM 1402 N N . GLY A 1 175 ? -21.155 4.926 34.625 1.00 84.31 175 GLY A N 1
ATOM 1403 C CA . GLY A 1 175 ? -22.366 4.112 34.461 1.00 84.31 175 GLY A CA 1
ATOM 1404 C C . GLY A 1 175 ? -23.300 4.511 33.307 1.00 84.31 175 GLY A C 1
ATOM 1405 O O . GLY A 1 175 ? -24.291 3.830 33.090 1.00 84.31 175 GLY A O 1
ATOM 1406 N N . SER A 1 176 ? -22.989 5.541 32.507 1.00 87.50 176 SER A N 1
ATOM 1407 C CA . SER A 1 176 ? -23.865 6.007 31.412 1.00 87.50 176 SER A CA 1
ATOM 1408 C C . SER A 1 176 ? -23.903 5.103 30.166 1.00 87.50 176 SER A C 1
ATOM 1410 O O . SER A 1 176 ? -24.386 5.533 29.125 1.00 87.50 176 SER A O 1
ATOM 1412 N N . GLY A 1 177 ? -23.321 3.901 30.217 1.00 88.25 177 GLY A N 1
ATOM 1413 C CA . GLY A 1 177 ? -23.342 2.952 29.095 1.00 88.25 177 GLY A CA 1
ATOM 1414 C C . GLY A 1 177 ? -22.291 3.158 27.993 1.00 88.25 177 GLY A C 1
ATOM 1415 O O . GLY A 1 177 ? -22.409 2.536 26.947 1.00 88.25 177 GLY A O 1
ATOM 1416 N N . LYS A 1 178 ? -21.235 3.964 28.195 1.00 91.00 178 LYS A N 1
ATOM 1417 C CA . LYS A 1 178 ? -20.189 4.210 27.167 1.00 91.00 178 LYS A CA 1
ATOM 1418 C C . LYS A 1 178 ? -19.548 2.931 26.611 1.00 91.00 178 LYS A C 1
ATOM 1420 O O . LYS A 1 178 ? -19.419 2.783 25.405 1.00 91.00 178 LYS A O 1
ATOM 1425 N N . SER A 1 179 ? -19.162 1.999 27.481 1.00 89.06 179 SER A N 1
ATOM 1426 C CA . SER A 1 179 ? -18.556 0.728 27.059 1.00 89.06 179 SER A CA 1
ATOM 1427 C C . SER A 1 179 ? -19.560 -0.181 26.344 1.00 89.06 179 SER A C 1
ATOM 1429 O O . SER A 1 179 ? -19.186 -0.885 25.413 1.00 89.06 179 SER A O 1
ATOM 1431 N N . THR A 1 180 ? -20.839 -0.121 26.731 1.00 90.81 180 THR A N 1
ATOM 1432 C CA . THR A 1 180 ? -21.938 -0.803 26.031 1.00 90.81 180 THR A CA 1
ATOM 1433 C C . THR A 1 180 ? -22.160 -0.211 24.639 1.00 90.81 180 THR A C 1
ATOM 1435 O O . THR A 1 180 ? -22.323 -0.969 23.691 1.00 90.81 180 THR A O 1
ATOM 1438 N N . MET A 1 181 ? -22.084 1.117 24.498 1.00 89.44 181 MET A N 1
ATOM 1439 C CA . MET A 1 181 ? -22.110 1.801 23.201 1.00 89.44 181 MET A CA 1
ATOM 1440 C C . MET A 1 181 ? -20.929 1.409 22.324 1.00 89.44 181 MET A C 1
ATOM 1442 O O . MET A 1 181 ? -21.138 1.044 21.174 1.00 89.44 181 MET A O 1
ATOM 1446 N N . MET A 1 182 ? -19.714 1.387 22.875 1.00 89.50 182 MET A N 1
ATOM 1447 C CA . MET A 1 182 ? -18.543 0.912 22.141 1.00 89.50 182 MET A CA 1
ATOM 1448 C C . MET A 1 182 ? -18.769 -0.525 21.648 1.00 89.50 182 MET A C 1
ATOM 1450 O O . MET A 1 182 ? -18.730 -0.765 20.451 1.00 89.50 182 MET A O 1
ATOM 1454 N N . LYS A 1 183 ? -19.131 -1.470 22.532 1.00 88.56 183 LYS A N 1
ATOM 1455 C CA . LYS A 1 183 ? -19.411 -2.867 22.144 1.00 88.56 183 LYS A CA 1
ATOM 1456 C C . LYS A 1 183 ? -20.492 -2.977 21.059 1.00 88.56 183 LYS A C 1
ATOM 1458 O O . LYS A 1 183 ? -20.346 -3.800 20.162 1.00 88.56 183 LYS A O 1
ATOM 1463 N N . TYR A 1 184 ? -21.552 -2.171 21.153 1.00 88.81 184 TYR A N 1
ATOM 1464 C CA . 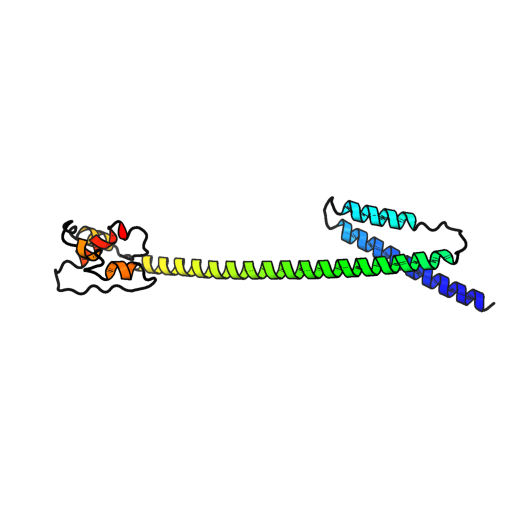TYR A 1 184 ? -22.636 -2.132 20.171 1.00 88.81 184 TYR A CA 1
ATOM 1465 C C . TYR A 1 184 ? -22.139 -1.690 18.798 1.00 88.81 184 TYR A C 1
ATOM 1467 O O . TYR A 1 184 ? -22.341 -2.412 17.830 1.00 88.81 184 TYR A O 1
ATOM 1475 N N . ILE A 1 185 ? -21.437 -0.555 18.734 1.00 89.88 185 ILE A N 1
ATOM 1476 C CA . ILE A 1 185 ? -20.905 -0.005 17.487 1.00 89.88 185 ILE A CA 1
ATOM 1477 C C . ILE A 1 185 ? -19.951 -1.006 16.831 1.00 89.88 185 ILE A C 1
ATOM 1479 O O . ILE A 1 185 ? -20.130 -1.312 15.665 1.00 89.88 185 ILE A O 1
ATOM 1483 N N . CYS A 1 186 ? -19.000 -1.574 17.577 1.00 86.44 186 CYS A N 1
ATOM 1484 C CA . CYS A 1 186 ? -17.963 -2.466 17.035 1.00 86.44 186 CYS A CA 1
ATOM 1485 C C . CYS A 1 186 ? -18.478 -3.815 16.518 1.00 86.44 186 CYS A C 1
ATOM 1487 O O . CYS A 1 186 ? -17.741 -4.539 15.854 1.00 86.44 186 CYS A O 1
ATOM 1489 N N . ASN A 1 187 ? -19.703 -4.189 16.885 1.00 84.50 187 ASN A N 1
ATOM 1490 C CA . ASN A 1 187 ? -20.351 -5.417 16.439 1.00 84.50 187 ASN A CA 1
ATOM 1491 C C . ASN A 1 187 ? -21.498 -5.127 15.448 1.00 84.50 187 ASN A C 1
ATOM 1493 O O . ASN A 1 187 ? -22.266 -6.035 15.145 1.00 84.50 187 ASN A O 1
ATOM 1497 N N . HIS A 1 188 ? -21.661 -3.879 14.993 1.00 86.81 188 HIS A N 1
ATOM 1498 C CA . HIS A 1 188 ? -22.762 -3.472 14.123 1.00 86.81 188 HIS A CA 1
ATOM 1499 C C . HIS A 1 188 ? -22.389 -3.604 12.642 1.00 86.81 188 HIS A C 1
ATOM 1501 O O . HIS A 1 188 ? -21.299 -3.190 12.241 1.00 86.81 188 HIS A O 1
ATOM 1507 N N . ASP A 1 189 ? -23.321 -4.072 11.811 1.00 84.38 189 ASP A N 1
ATOM 1508 C CA . ASP A 1 189 ? -23.083 -4.364 10.387 1.00 84.38 189 ASP A CA 1
ATOM 1509 C C . ASP A 1 189 ? -22.568 -3.153 9.592 1.00 84.38 189 ASP A C 1
ATOM 1511 O O . ASP A 1 189 ? -21.677 -3.284 8.761 1.00 84.38 189 ASP A O 1
ATOM 1515 N N . ILE A 1 190 ? -23.060 -1.948 9.902 1.00 80.50 190 ILE A N 1
ATOM 1516 C CA . ILE A 1 190 ? -22.616 -0.687 9.265 1.00 80.50 190 ILE A CA 1
ATOM 1517 C C . ILE A 1 190 ? -21.112 -0.426 9.472 1.00 80.50 190 ILE A C 1
ATOM 1519 O O . ILE A 1 190 ? -20.479 0.255 8.671 1.00 80.50 190 ILE A O 1
ATOM 1523 N N . THR A 1 191 ? -20.524 -0.968 10.538 1.00 81.75 191 THR A N 1
ATOM 1524 C CA . THR A 1 191 ? -19.087 -0.832 10.831 1.00 81.75 191 THR A CA 1
ATOM 1525 C C . THR A 1 191 ? -18.261 -2.023 10.345 1.00 81.75 191 THR A C 1
ATOM 1527 O O . THR A 1 191 ? -17.034 -2.005 10.429 1.00 81.75 191 THR A O 1
ATOM 1530 N N . PHE A 1 192 ? -18.907 -3.060 9.805 1.00 67.44 192 PHE A N 1
ATOM 1531 C CA . PHE A 1 192 ? -18.249 -4.271 9.335 1.00 67.44 192 PHE A CA 1
ATOM 1532 C C . PHE A 1 192 ? -17.534 -3.989 8.004 1.00 67.44 192 PHE A C 1
ATOM 1534 O O . PHE A 1 192 ? -18.107 -4.102 6.925 1.00 67.44 192 PHE A O 1
ATOM 1541 N N . GLY A 1 193 ? -16.275 -3.556 8.085 1.00 63.44 193 GLY A N 1
ATOM 1542 C CA . GLY A 1 193 ? -15.453 -3.184 6.926 1.00 63.44 193 GLY A CA 1
ATOM 1543 C C . GLY A 1 193 ? -14.774 -1.820 7.045 1.00 63.44 193 GLY A C 1
ATOM 1544 O O . GLY A 1 193 ? -13.898 -1.510 6.240 1.00 63.44 193 GLY A O 1
ATOM 1545 N N . THR A 1 194 ? -15.115 -1.021 8.058 1.00 63.16 194 THR A N 1
ATOM 1546 C CA . THR A 1 194 ? -14.337 0.173 8.402 1.00 63.16 194 THR A CA 1
ATOM 1547 C C . THR A 1 194 ? -13.138 -0.227 9.268 1.00 63.16 194 THR A C 1
ATOM 1549 O O . THR A 1 194 ? -13.199 -1.192 10.029 1.00 63.16 194 THR A O 1
ATOM 1552 N N . GLN A 1 195 ? -12.021 0.505 9.178 1.00 61.38 195 GLN A N 1
ATOM 1553 C CA . GLN A 1 195 ? -10.868 0.338 10.083 1.00 61.38 195 GLN A CA 1
ATOM 1554 C C . GLN A 1 195 ? -11.169 0.916 11.481 1.00 61.38 195 GLN A C 1
ATOM 1556 O O . GLN A 1 195 ? -10.387 1.682 12.043 1.00 61.38 195 GLN A O 1
ATOM 1561 N N . LEU A 1 196 ? -12.337 0.593 12.039 1.00 70.75 196 LEU A N 1
ATOM 1562 C CA . LEU A 1 196 ? -12.715 1.005 13.379 1.00 70.75 196 LEU A CA 1
ATOM 1563 C C . LEU A 1 196 ? -11.947 0.152 14.392 1.00 70.75 196 LEU A C 1
ATOM 1565 O O . LEU A 1 196 ? -12.161 -1.055 14.499 1.00 70.75 196 LEU A O 1
ATOM 1569 N N . ILE A 1 197 ? -11.051 0.788 15.144 1.00 69.44 197 ILE A N 1
ATOM 1570 C CA . ILE A 1 197 ? -10.304 0.119 16.209 1.00 69.44 197 ILE A CA 1
ATOM 1571 C C . ILE A 1 197 ? -11.123 0.196 17.498 1.00 69.44 197 ILE A C 1
ATOM 1573 O O . ILE A 1 197 ? -11.336 1.272 18.064 1.00 69.44 197 ILE A O 1
ATOM 1577 N N . CYS A 1 198 ? -11.553 -0.979 17.941 1.00 66.12 198 CYS A N 1
ATOM 1578 C CA . CYS A 1 198 ? -12.187 -1.268 19.215 1.00 66.12 198 CYS A CA 1
ATOM 1579 C C . CYS A 1 198 ? -11.394 -2.366 19.936 1.00 66.12 198 CYS A C 1
ATOM 1581 O O . CYS A 1 198 ? -11.448 -2.370 21.180 1.00 66.12 198 CYS A O 1
#

Organism: NCBI:txid574774

Sequence (198 aa):
MAEAFVAFGVAANVAQFIGYGLQLISQGKEIYGSFHGTRQEQLADQLLHILDELKVPKGARFRRDNHSKFLSIIEALGNTSKQTKNRLDRLRADIVSSTTDLSMKITALTREVNRVERGQKILESLIFETMRQRKSEIKDAHQRTLGWVFDEETSAFTDWLKVENGFFWMKGKAGSGKSTMMKYICNHDITFGTQLIC

Radius of gyration: 41.13 Å; chains: 1; bounding box: 92×30×100 Å